Protein AF-U3AXC4-F1 (afdb_monomer_lite)

Organism: NCBI:txid1219080

Radius of gyration: 27.72 Å; chains: 1; bounding box: 57×63×98 Å

pLDDT: mean 71.58, std 15.68, range [35.19, 96.0]

Foldseek 3Di:
DPVVVVVVVVVVVVVVVVVVVVVVVVVVVVVVVVVVVVVVVVVVVVVVVLVLQQLLVVLLQVLDPDRDPPPPRDDPPQKDWDWADDPDQFKIKIWIDGDPDIDIFIKGWADDNLLLAEAAQPAAPDDADDPDPSYDNHDDDDNRNHRDPVVQVVLQFAEDEDPDADCQLVSVLVCLVVVGQGYEYEEHYEHAQVSQVSQQVSCVVPAHAYAYEYAAYHAEHDDEHEAEDEYAHDDADDYDYEYEDEAHYAGYYYYHDNHHYPHPDDHHHYHDSSSRSSSCSSRRTDMDIDGDDPVRD

Secondary structure (DSSP, 8-state):
--HHHHHHHHHHHHHHHHHHHHHHHHHHHHHHHHHHHHHHHHHHHHHHHHHHHHHHHHHHHHHSSS---TTSS---TT-EEEEEE-SSTTEEEEEEEETTEEEEEEEEESSSTTTTS---TTSB-S--EESSTTS-SS----BTTBSSHHHHHHHH-EEEE-S-GGGHHHHHHHHHHTT--EEEEES-EEE-HHHHHHHHHHHTTS-EEEEEEES-EEEE--SEEEEEEEEEE---SS--EEEES--EEEEEEEEE-SS-B---SS--EEE--HHHHHHHHHHHSPEEEEES-GGG-

Structure (mmCIF, N/CA/C/O backbone):
data_AF-U3AXC4-F1
#
_entry.id   AF-U3AXC4-F1
#
loop_
_atom_site.group_PDB
_atom_site.id
_atom_site.type_symbol
_atom_site.label_atom_id
_atom_site.label_alt_id
_atom_site.label_comp_id
_atom_site.label_asym_id
_atom_site.label_entity_id
_atom_site.label_seq_id
_atom_site.pdbx_PDB_ins_code
_atom_site.Cartn_x
_atom_site.Cartn_y
_atom_site.Cartn_z
_atom_site.occupancy
_atom_site.B_iso_or_equiv
_atom_site.auth_seq_id
_atom_site.auth_comp_id
_atom_site.auth_asym_id
_atom_site.auth_atom_id
_atom_site.pdbx_PDB_model_num
ATOM 1 N N . MET A 1 1 ? -0.970 -42.244 -75.649 1.00 47.38 1 MET A N 1
ATOM 2 C CA . MET A 1 1 ? -1.422 -41.068 -74.860 1.00 47.38 1 MET A CA 1
ATOM 3 C C . MET A 1 1 ? -1.130 -41.178 -73.345 1.00 47.38 1 MET A C 1
ATOM 5 O O . MET A 1 1 ? -1.872 -40.609 -72.559 1.00 47.38 1 MET A O 1
ATOM 9 N N . ASN A 1 2 ? -0.022 -41.805 -72.904 1.00 51.19 2 ASN A N 1
ATOM 10 C CA . ASN A 1 2 ? 0.318 -41.915 -71.464 1.00 51.19 2 ASN A CA 1
ATOM 11 C C . ASN A 1 2 ? 1.552 -41.092 -71.024 1.00 51.19 2 ASN A C 1
ATOM 13 O O . ASN A 1 2 ? 1.813 -40.993 -69.831 1.00 51.19 2 ASN A O 1
ATOM 17 N N . SER A 1 3 ? 2.272 -40.444 -71.950 1.00 54.84 3 SER A N 1
ATOM 18 C CA . SER A 1 3 ? 3.515 -39.708 -71.643 1.00 54.84 3 SER A CA 1
ATOM 19 C C . SER A 1 3 ? 3.297 -38.335 -70.983 1.00 54.84 3 SER A C 1
ATOM 21 O O . SER A 1 3 ? 4.120 -37.911 -70.181 1.00 54.84 3 SER A O 1
ATOM 23 N N . ASN A 1 4 ? 2.181 -37.644 -71.258 1.00 59.19 4 ASN A N 1
ATOM 24 C CA . ASN A 1 4 ? 1.923 -36.303 -70.701 1.00 59.19 4 ASN A CA 1
ATOM 25 C C . ASN A 1 4 ? 1.449 -36.318 -69.238 1.00 59.19 4 ASN A C 1
ATOM 27 O O . ASN A 1 4 ? 1.645 -35.340 -68.525 1.00 59.19 4 ASN A O 1
ATOM 31 N N . LYS A 1 5 ? 0.849 -37.417 -68.761 1.00 56.59 5 LYS A N 1
ATOM 32 C CA . LYS A 1 5 ? 0.323 -37.497 -67.386 1.00 56.59 5 LYS A CA 1
ATOM 33 C C . LYS A 1 5 ? 1.435 -37.630 -66.338 1.00 56.59 5 LYS A C 1
ATOM 35 O O . LYS A 1 5 ? 1.327 -37.037 -65.271 1.00 56.59 5 LYS A O 1
ATOM 40 N N . GLY A 1 6 ? 2.517 -38.346 -66.658 1.00 64.19 6 GLY A N 1
ATOM 41 C CA . GLY A 1 6 ? 3.678 -38.482 -65.769 1.00 64.19 6 GLY A CA 1
ATOM 42 C C . GLY A 1 6 ? 4.450 -37.173 -65.585 1.00 64.19 6 GLY A C 1
ATOM 43 O O . GLY A 1 6 ? 4.899 -36.878 -64.483 1.00 64.19 6 GLY A O 1
ATOM 44 N N . TYR A 1 7 ? 4.532 -36.349 -66.634 1.00 72.81 7 TYR A N 1
ATOM 45 C CA . TYR A 1 7 ? 5.228 -35.060 -66.589 1.00 72.81 7 TYR A CA 1
ATOM 46 C C . TYR A 1 7 ? 4.475 -34.018 -65.747 1.00 72.81 7 TYR A C 1
ATOM 48 O O . TYR A 1 7 ? 5.081 -33.304 -64.952 1.00 72.81 7 TYR A O 1
ATOM 56 N N . VAL A 1 8 ? 3.142 -33.981 -65.864 1.00 73.81 8 VAL A N 1
ATOM 57 C CA . VAL A 1 8 ? 2.284 -33.118 -65.034 1.00 73.81 8 VAL A CA 1
ATOM 58 C C . VAL A 1 8 ? 2.342 -33.543 -63.565 1.00 73.81 8 VAL A C 1
ATOM 60 O O . VAL A 1 8 ? 2.483 -32.690 -62.695 1.00 73.81 8 VAL A O 1
ATOM 63 N N . LEU A 1 9 ? 2.304 -34.849 -63.279 1.00 75.44 9 LEU A N 1
ATOM 64 C CA . LEU A 1 9 ? 2.434 -35.361 -61.912 1.00 75.44 9 LEU A CA 1
ATOM 65 C C . LEU A 1 9 ? 3.791 -34.986 -61.293 1.00 75.44 9 LEU A C 1
ATOM 67 O O . LEU A 1 9 ? 3.836 -34.530 -60.153 1.00 75.44 9 LEU A O 1
ATOM 71 N N . LEU A 1 10 ? 4.882 -35.134 -62.053 1.00 78.31 10 LEU A N 1
ATOM 72 C CA . LEU A 1 10 ? 6.226 -34.765 -61.610 1.00 78.31 10 LEU A CA 1
ATOM 73 C C . LEU A 1 10 ? 6.326 -33.261 -61.317 1.00 78.31 10 LEU A C 1
ATOM 75 O O . LEU A 1 10 ? 6.863 -32.892 -60.279 1.00 78.31 10 LEU A O 1
ATOM 79 N N . MET A 1 11 ? 5.774 -32.406 -62.189 1.00 78.31 11 MET A N 1
ATOM 80 C CA . MET A 1 11 ? 5.740 -30.954 -61.973 1.00 78.31 11 MET A CA 1
ATOM 81 C C . MET A 1 11 ? 4.927 -30.556 -60.739 1.00 78.31 11 MET A C 1
ATOM 83 O O . MET A 1 11 ? 5.346 -29.685 -59.985 1.00 78.31 11 MET A O 1
ATOM 87 N N . VAL A 1 12 ? 3.773 -31.184 -60.508 1.00 78.56 12 VAL A N 1
ATOM 88 C CA . VAL A 1 12 ? 2.949 -30.890 -59.326 1.00 78.56 12 VAL A CA 1
ATOM 89 C C . VAL A 1 12 ? 3.660 -31.340 -58.048 1.00 78.56 12 VAL A C 1
ATOM 91 O O . VAL A 1 12 ? 3.669 -30.601 -57.067 1.00 78.56 12 VAL A O 1
ATOM 94 N N . LEU A 1 13 ? 4.309 -32.508 -58.056 1.00 80.00 13 LEU A N 1
ATOM 95 C CA . LEU A 1 13 ? 5.074 -33.007 -56.910 1.00 80.00 13 LEU A CA 1
ATOM 96 C C . LEU A 1 13 ? 6.290 -32.133 -56.591 1.00 80.00 13 LEU A C 1
ATOM 98 O O . LEU A 1 13 ? 6.518 -31.831 -55.423 1.00 80.00 13 LEU A O 1
ATOM 102 N N . THR A 1 14 ? 7.050 -31.688 -57.596 1.00 81.19 14 THR A N 1
ATOM 103 C CA . THR A 1 14 ? 8.187 -30.784 -57.367 1.00 81.19 14 THR A CA 1
ATOM 104 C C . THR A 1 14 ? 7.730 -29.414 -56.882 1.00 81.19 14 THR A C 1
ATOM 106 O O . THR A 1 14 ? 8.342 -28.870 -55.965 1.00 81.19 14 THR A O 1
ATOM 109 N N . LEU A 1 15 ? 6.624 -28.881 -57.410 1.00 82.50 15 LEU A N 1
ATOM 110 C CA . LEU A 1 15 ? 6.053 -27.620 -56.936 1.00 82.50 15 LEU A CA 1
ATOM 111 C C . LEU A 1 15 ? 5.577 -27.727 -55.478 1.00 82.50 15 LEU A C 1
ATOM 113 O O . LEU A 1 15 ? 5.900 -26.864 -54.666 1.00 82.50 15 LEU A O 1
ATOM 117 N N . LEU A 1 16 ? 4.867 -28.804 -55.122 1.00 79.56 16 LEU A N 1
ATOM 118 C CA . LEU A 1 16 ? 4.437 -29.069 -53.744 1.00 79.56 16 LEU A CA 1
ATOM 119 C C . LEU A 1 16 ? 5.626 -29.252 -52.798 1.00 79.56 16 LEU A C 1
ATOM 121 O O . LEU A 1 16 ? 5.580 -28.779 -51.665 1.00 79.56 16 LEU A O 1
ATOM 125 N N . PHE A 1 17 ? 6.703 -29.888 -53.260 1.00 84.19 17 PHE A N 1
ATOM 126 C CA . PHE A 1 17 ? 7.925 -30.048 -52.479 1.00 84.19 17 PHE A CA 1
ATOM 127 C C . PHE A 1 17 ? 8.606 -28.698 -52.214 1.00 84.19 17 PHE A C 1
ATOM 129 O O . PHE A 1 17 ? 8.929 -28.393 -51.070 1.00 84.19 17 PHE A O 1
ATOM 136 N N . VAL A 1 18 ? 8.748 -27.845 -53.234 1.00 83.69 18 VAL A N 1
ATOM 137 C CA . VAL A 1 18 ? 9.309 -26.490 -53.081 1.00 83.69 18 VAL A CA 1
ATOM 138 C C . VAL A 1 18 ? 8.439 -25.629 -52.160 1.00 83.69 18 VAL A C 1
ATOM 140 O O . VAL A 1 18 ? 8.963 -24.976 -51.259 1.00 83.69 18 VAL A O 1
ATOM 143 N N . LEU A 1 19 ? 7.114 -25.665 -52.327 1.00 82.06 19 LEU A N 1
ATOM 144 C CA . LEU A 1 19 ? 6.180 -24.955 -51.448 1.00 82.06 19 LEU A CA 1
ATOM 145 C C . LEU A 1 19 ? 6.243 -25.476 -50.004 1.00 82.06 19 LEU A C 1
ATOM 147 O O . LEU A 1 19 ? 6.193 -24.678 -49.071 1.00 82.06 19 LEU A O 1
ATOM 151 N N . GLY A 1 20 ? 6.414 -26.786 -49.811 1.00 80.44 20 GLY A N 1
ATOM 152 C CA . GLY A 1 20 ? 6.617 -27.399 -48.498 1.00 80.44 20 GLY A CA 1
ATOM 153 C C . GLY A 1 20 ? 7.906 -26.930 -47.817 1.00 80.44 20 GLY A C 1
ATOM 154 O O . GLY A 1 20 ? 7.884 -26.606 -46.632 1.00 80.44 20 GLY A O 1
ATOM 155 N N . PHE A 1 21 ? 9.007 -26.813 -48.564 1.00 81.62 21 PHE A N 1
ATOM 156 C CA . PHE A 1 21 ? 10.266 -26.262 -48.048 1.00 81.62 21 PHE A CA 1
ATOM 157 C C . PHE A 1 21 ? 10.150 -24.779 -47.684 1.00 81.62 21 PHE A C 1
ATOM 159 O O . PHE A 1 21 ? 10.591 -24.388 -46.607 1.00 81.62 21 PHE A O 1
ATOM 166 N N . LEU A 1 22 ? 9.503 -23.966 -48.526 1.00 77.88 22 LEU A N 1
ATOM 167 C CA . LEU A 1 22 ? 9.246 -22.553 -48.226 1.00 77.88 22 LEU A CA 1
ATOM 168 C C . LEU A 1 22 ? 8.348 -22.383 -46.992 1.00 77.88 22 LEU A C 1
ATOM 170 O O . LEU A 1 22 ? 8.588 -21.505 -46.166 1.00 77.88 22 LEU A O 1
ATOM 174 N N . ALA A 1 23 ? 7.329 -23.232 -46.830 1.00 77.38 23 ALA A N 1
ATOM 175 C CA . ALA A 1 23 ? 6.473 -23.223 -45.647 1.00 77.38 23 ALA A CA 1
ATOM 176 C C . ALA A 1 23 ? 7.250 -23.595 -44.372 1.00 77.38 23 ALA A C 1
ATOM 178 O O . ALA A 1 23 ? 7.061 -22.963 -43.334 1.00 77.38 23 ALA A O 1
ATOM 179 N N . LEU A 1 24 ? 8.147 -24.582 -44.453 1.00 82.50 24 LEU A N 1
ATOM 180 C CA . LEU A 1 24 ? 8.966 -25.022 -43.324 1.00 82.50 24 LEU A CA 1
ATOM 181 C C . LEU A 1 24 ? 10.007 -23.968 -42.920 1.00 82.50 24 LEU A C 1
ATOM 183 O O . LEU A 1 24 ? 10.224 -23.744 -41.729 1.00 82.50 24 LEU A O 1
ATOM 187 N N . ASP A 1 25 ? 10.599 -23.279 -43.894 1.00 78.12 25 ASP A N 1
ATOM 188 C CA . ASP A 1 25 ? 11.530 -22.180 -43.639 1.00 78.12 25 ASP A CA 1
ATOM 189 C C . ASP A 1 25 ? 10.815 -20.983 -42.989 1.00 78.12 25 ASP A C 1
ATOM 191 O O . ASP A 1 25 ? 11.231 -20.496 -41.937 1.00 78.12 25 ASP A O 1
ATOM 195 N N . ASN A 1 26 ? 9.646 -20.595 -43.509 1.00 75.56 26 ASN A N 1
ATOM 196 C CA . ASN A 1 26 ? 8.808 -19.558 -42.897 1.00 75.56 26 ASN A CA 1
ATOM 197 C C . ASN A 1 26 ? 8.351 -19.926 -41.475 1.00 75.56 26 ASN A C 1
ATOM 199 O O . ASN A 1 26 ? 8.346 -19.071 -40.588 1.00 75.56 26 ASN A O 1
ATOM 203 N N . ALA A 1 27 ? 8.012 -21.195 -41.222 1.00 73.69 27 ALA A N 1
ATOM 204 C CA . ALA A 1 27 ? 7.669 -21.670 -39.883 1.00 73.69 27 ALA A CA 1
ATOM 205 C C . ALA A 1 27 ? 8.862 -21.573 -38.918 1.00 73.69 27 ALA A C 1
ATOM 207 O O . ALA A 1 27 ? 8.692 -21.200 -37.755 1.00 73.69 27 ALA A O 1
ATOM 208 N N . ARG A 1 28 ? 10.081 -21.842 -39.398 1.00 77.62 28 ARG A N 1
ATOM 209 C CA . ARG A 1 28 ? 11.312 -21.681 -38.616 1.00 77.62 28 ARG A CA 1
ATOM 210 C C . ARG A 1 28 ? 11.598 -20.212 -38.302 1.00 77.62 28 ARG A C 1
ATOM 212 O O . ARG A 1 28 ? 11.933 -19.897 -37.160 1.00 77.62 28 ARG A O 1
ATOM 219 N N . TYR A 1 29 ? 11.430 -19.312 -39.272 1.00 76.12 29 TYR A N 1
ATOM 220 C CA . TYR A 1 29 ? 11.540 -17.868 -39.043 1.00 76.12 29 TYR A CA 1
ATOM 221 C C . TYR A 1 29 ? 10.520 -17.377 -38.014 1.00 76.12 29 TYR A C 1
ATOM 223 O O . TYR A 1 29 ? 10.885 -16.642 -37.096 1.00 76.12 29 TYR A O 1
ATOM 231 N N . LEU A 1 30 ? 9.271 -17.837 -38.109 1.00 72.94 30 LEU A N 1
ATOM 232 C CA . LEU A 1 30 ? 8.226 -17.505 -37.145 1.00 72.94 30 LEU A CA 1
ATOM 233 C C . LEU A 1 30 ? 8.566 -18.017 -35.737 1.00 72.94 30 LEU A C 1
ATOM 235 O O . LEU A 1 30 ? 8.469 -17.262 -34.773 1.00 72.94 30 LEU A O 1
ATOM 239 N N . ALA A 1 31 ? 9.025 -19.264 -35.607 1.00 74.88 31 ALA A N 1
ATOM 240 C CA . ALA A 1 31 ? 9.431 -19.834 -34.323 1.00 74.88 31 ALA A CA 1
ATOM 241 C C . ALA A 1 31 ? 10.600 -19.061 -33.684 1.00 74.88 31 ALA A C 1
ATOM 243 O O . ALA A 1 31 ? 10.586 -18.797 -32.481 1.00 74.88 31 ALA A O 1
ATOM 244 N N . ASN A 1 32 ? 11.582 -18.643 -34.488 1.00 77.00 32 ASN A N 1
ATOM 245 C CA . ASN A 1 32 ? 12.700 -17.817 -34.030 1.00 77.00 32 ASN A CA 1
ATOM 246 C C . ASN A 1 32 ? 12.257 -16.404 -33.617 1.00 77.00 32 ASN A C 1
ATOM 248 O O . ASN A 1 32 ? 12.755 -15.861 -32.631 1.00 77.00 32 ASN A O 1
ATOM 252 N N . ALA A 1 33 ? 11.307 -15.806 -34.336 1.00 67.56 33 ALA A N 1
ATOM 253 C CA . ALA A 1 33 ? 10.748 -14.508 -33.972 1.00 67.56 33 ALA A CA 1
ATOM 254 C C . ALA A 1 33 ? 9.969 -14.580 -32.646 1.00 67.56 33 ALA A C 1
ATOM 256 O O . ALA A 1 33 ? 10.147 -13.724 -31.779 1.00 67.56 33 ALA A O 1
ATOM 257 N N . ILE A 1 34 ? 9.164 -15.631 -32.452 1.00 72.12 34 ILE A N 1
ATOM 258 C CA . ILE A 1 34 ? 8.396 -15.857 -31.219 1.00 72.12 34 ILE A CA 1
ATOM 259 C C . ILE A 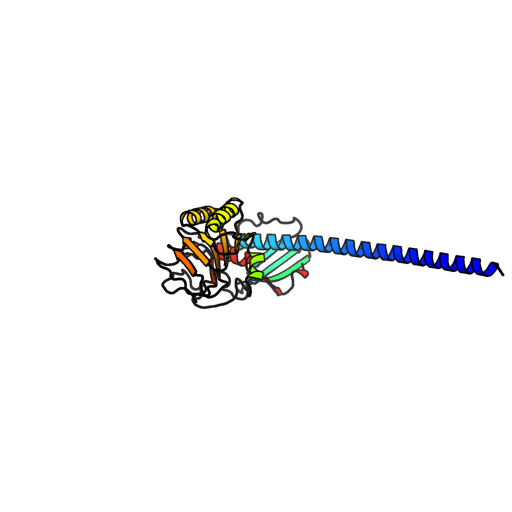1 34 ? 9.328 -16.117 -30.031 1.00 72.12 34 ILE A C 1
ATOM 261 O O . ILE A 1 34 ? 9.128 -15.549 -28.957 1.00 72.12 34 ILE A O 1
ATOM 265 N N . SER A 1 35 ? 10.369 -16.936 -30.203 1.00 74.69 35 SER A N 1
ATOM 266 C CA . SER A 1 35 ? 11.327 -17.211 -29.126 1.00 74.69 35 SER A CA 1
ATOM 267 C C . SER A 1 35 ? 12.112 -15.958 -28.729 1.00 74.69 35 SER A C 1
ATOM 269 O O . SER A 1 35 ? 12.278 -15.689 -27.538 1.00 74.69 35 SER A O 1
ATOM 271 N N . SER A 1 36 ? 12.509 -15.137 -29.708 1.00 66.81 36 SER A N 1
ATOM 272 C CA . SER A 1 36 ? 13.141 -13.838 -29.469 1.00 66.81 36 SER A CA 1
ATOM 273 C C . SER A 1 36 ? 12.208 -12.875 -28.728 1.00 66.81 36 SER A C 1
ATOM 275 O O . SER A 1 36 ? 12.615 -12.279 -27.730 1.00 66.81 36 SER A O 1
ATOM 277 N N . GLN A 1 37 ? 10.935 -12.778 -29.132 1.00 69.94 37 GLN A N 1
ATOM 278 C CA . GLN A 1 37 ? 9.943 -11.982 -28.406 1.00 69.94 37 GLN A CA 1
ATOM 279 C C . GLN A 1 37 ? 9.776 -12.469 -26.966 1.00 69.94 37 GLN A C 1
ATOM 281 O O . GLN A 1 37 ? 9.877 -11.663 -26.046 1.00 69.94 37 GLN A O 1
ATOM 286 N N . SER A 1 38 ? 9.584 -13.773 -26.750 1.00 64.06 38 SER A N 1
ATOM 287 C CA . SER A 1 38 ? 9.447 -14.363 -25.411 1.00 64.06 38 SER A CA 1
ATOM 288 C C . SER A 1 38 ? 10.647 -14.042 -24.517 1.00 64.06 38 SER A C 1
ATOM 290 O O . SER A 1 38 ? 10.480 -13.663 -23.357 1.00 64.06 38 SER A O 1
ATOM 292 N N . TYR A 1 39 ? 11.863 -14.153 -25.053 1.00 70.50 39 TYR A N 1
ATOM 293 C CA . TYR A 1 39 ? 13.085 -13.811 -24.331 1.00 70.50 39 TYR A CA 1
ATOM 294 C C . TYR A 1 39 ? 13.128 -12.329 -23.930 1.00 70.50 39 TYR A C 1
ATOM 296 O O . TYR A 1 39 ? 13.452 -12.001 -22.786 1.00 70.50 39 TYR A O 1
ATOM 304 N N . MET A 1 40 ? 12.752 -11.428 -24.843 1.00 67.38 40 MET A N 1
ATOM 305 C CA . MET A 1 40 ? 12.677 -9.992 -24.557 1.00 67.38 40 MET A CA 1
ATOM 306 C C . MET A 1 40 ? 11.590 -9.674 -23.522 1.00 67.38 40 MET A C 1
ATOM 308 O O . MET A 1 40 ? 11.830 -8.876 -22.618 1.00 67.38 40 MET A O 1
ATOM 312 N N . TYR A 1 41 ? 10.433 -10.342 -23.584 1.00 69.00 41 TYR A N 1
ATOM 313 C CA . TYR A 1 41 ? 9.372 -10.216 -22.580 1.00 69.00 41 TYR A CA 1
ATOM 314 C C . TYR A 1 41 ? 9.835 -10.651 -21.186 1.00 69.00 41 TYR A C 1
ATOM 316 O O . TYR A 1 41 ? 9.596 -9.934 -20.217 1.00 69.00 41 TYR A O 1
ATOM 324 N N . GLN A 1 42 ? 10.532 -11.782 -21.068 1.00 64.00 42 GLN A N 1
ATOM 325 C CA . GLN A 1 42 ? 11.056 -12.252 -19.781 1.00 64.00 42 GLN A CA 1
ATOM 326 C C . GLN A 1 42 ? 12.117 -11.308 -19.209 1.00 64.00 42 GLN A C 1
ATOM 328 O O . GLN A 1 42 ? 12.087 -10.990 -18.019 1.00 64.00 42 GLN A O 1
ATOM 333 N N . LYS A 1 43 ? 13.040 -10.820 -20.050 1.00 65.94 43 LYS A N 1
ATOM 334 C CA . LYS A 1 43 ? 14.022 -9.808 -19.634 1.00 65.94 43 LYS A CA 1
ATOM 335 C C . LYS A 1 43 ? 13.350 -8.537 -19.131 1.00 65.94 43 LYS A C 1
ATOM 337 O O . LYS A 1 43 ? 13.755 -8.009 -18.101 1.00 65.94 43 LYS A O 1
ATOM 342 N N . ARG A 1 44 ? 12.311 -8.087 -19.828 1.00 64.19 44 ARG A N 1
ATOM 343 C CA . ARG A 1 44 ? 11.532 -6.910 -19.453 1.00 64.19 44 ARG A CA 1
ATOM 344 C C . ARG A 1 44 ? 10.818 -7.091 -18.118 1.00 64.19 44 ARG A C 1
ATOM 346 O O . ARG A 1 44 ? 11.007 -6.270 -17.235 1.00 64.19 44 ARG A O 1
ATOM 353 N N . ALA A 1 45 ? 10.098 -8.195 -17.931 1.00 59.53 45 ALA A N 1
ATOM 354 C CA . ALA A 1 45 ? 9.422 -8.480 -16.666 1.00 59.53 45 ALA A CA 1
ATOM 355 C C . ALA A 1 45 ? 10.402 -8.512 -15.478 1.00 59.53 45 ALA A C 1
ATOM 357 O O . ALA A 1 45 ? 10.075 -8.068 -14.379 1.00 59.53 45 ALA A O 1
ATOM 358 N N . ARG A 1 46 ? 11.631 -8.999 -15.700 1.00 61.03 46 ARG A N 1
ATOM 359 C CA . ARG A 1 46 ? 12.690 -8.978 -14.686 1.00 61.03 46 ARG A CA 1
ATOM 360 C C . ARG A 1 46 ? 13.172 -7.562 -14.365 1.00 61.03 46 ARG A C 1
ATOM 362 O O . ARG A 1 46 ? 13.383 -7.273 -13.192 1.00 61.03 46 ARG A O 1
ATOM 369 N N . LEU A 1 47 ? 13.354 -6.707 -15.370 1.00 63.06 47 LEU A N 1
ATOM 370 C CA . LEU A 1 47 ? 13.731 -5.303 -15.167 1.00 63.06 47 LEU A CA 1
ATOM 371 C C . LEU A 1 47 ? 12.624 -4.526 -14.449 1.00 63.06 47 LEU A C 1
ATOM 373 O O . LEU A 1 47 ? 12.921 -3.806 -13.501 1.00 63.06 47 LEU A O 1
ATOM 377 N N . ASP A 1 48 ? 11.363 -4.748 -14.825 1.00 62.50 48 ASP A N 1
ATOM 378 C CA . ASP A 1 48 ? 10.199 -4.163 -14.152 1.00 62.50 48 ASP A CA 1
ATOM 379 C C . ASP A 1 48 ? 10.176 -4.563 -12.671 1.00 62.50 48 ASP A C 1
ATOM 381 O O . ASP A 1 48 ? 10.035 -3.714 -11.793 1.00 62.50 48 ASP A O 1
ATOM 385 N N . TRP A 1 49 ? 10.400 -5.849 -12.376 1.00 62.53 49 TRP A N 1
ATOM 386 C CA . TRP A 1 49 ? 10.494 -6.340 -11.002 1.00 62.53 49 TRP A CA 1
ATOM 387 C C . TRP A 1 49 ? 11.678 -5.737 -10.235 1.00 62.53 49 TRP A C 1
ATOM 389 O O . TRP A 1 49 ? 11.526 -5.364 -9.075 1.00 62.53 49 TRP A O 1
ATOM 399 N N . GLN A 1 50 ? 12.850 -5.609 -10.866 1.00 63.28 50 GLN A N 1
ATOM 400 C CA . GLN A 1 50 ? 14.028 -5.005 -10.237 1.00 63.28 50 GLN A CA 1
ATOM 401 C C . GLN A 1 50 ? 13.808 -3.525 -9.934 1.00 63.28 50 GLN A C 1
ATOM 403 O O . GLN A 1 50 ? 14.108 -3.090 -8.828 1.00 63.28 50 GLN A O 1
ATOM 408 N N . LEU A 1 51 ? 13.246 -2.764 -10.873 1.00 67.19 51 LEU A N 1
ATOM 409 C CA . LEU A 1 51 ? 12.946 -1.352 -10.675 1.00 67.19 51 LEU A CA 1
ATOM 410 C C . LEU A 1 51 ? 11.872 -1.164 -9.601 1.00 67.19 51 LEU A C 1
ATOM 412 O O . LEU A 1 51 ? 12.038 -0.320 -8.731 1.00 67.19 51 LEU A O 1
ATOM 416 N N . GLU A 1 52 ? 10.808 -1.968 -9.609 1.00 64.00 52 GLU A N 1
ATOM 417 C CA . GLU A 1 52 ? 9.794 -1.967 -8.549 1.00 64.00 52 GLU A CA 1
ATOM 418 C C . GLU A 1 52 ? 10.411 -2.299 -7.188 1.00 64.00 52 GLU A C 1
ATOM 420 O O . GLU A 1 52 ? 10.193 -1.580 -6.216 1.00 64.00 52 GLU A O 1
ATOM 425 N N . SER A 1 53 ? 11.247 -3.337 -7.120 1.00 62.59 53 SER A N 1
ATOM 426 C CA . SER A 1 53 ? 11.961 -3.700 -5.899 1.00 62.59 53 SER A CA 1
ATOM 427 C C . SER A 1 53 ? 12.899 -2.586 -5.439 1.00 62.59 53 SER A C 1
ATOM 429 O O . SER A 1 53 ? 12.974 -2.342 -4.243 1.00 62.59 53 SER A O 1
ATOM 431 N N . MET A 1 54 ? 13.598 -1.899 -6.347 1.00 64.75 54 MET A N 1
ATOM 432 C CA . MET A 1 54 ? 14.502 -0.794 -6.014 1.00 64.75 54 MET A CA 1
ATOM 433 C C . MET A 1 54 ? 13.741 0.466 -5.616 1.00 64.75 54 MET A C 1
ATOM 435 O O . MET A 1 54 ? 14.133 1.103 -4.652 1.00 64.75 54 MET A O 1
ATOM 439 N N . LEU A 1 55 ? 12.637 0.806 -6.281 1.00 65.31 55 LEU A N 1
ATOM 440 C CA . LEU A 1 55 ? 11.772 1.924 -5.897 1.00 65.31 55 LEU A CA 1
ATOM 441 C C . LEU A 1 55 ? 11.157 1.689 -4.517 1.00 65.31 55 LEU A C 1
ATOM 443 O O . LEU A 1 55 ? 11.135 2.599 -3.696 1.00 65.31 55 LEU A O 1
ATOM 447 N N . ASN A 1 56 ? 10.705 0.463 -4.245 1.00 61.47 56 ASN A N 1
ATOM 448 C CA . ASN A 1 56 ? 10.167 0.077 -2.942 1.00 61.47 56 ASN A CA 1
ATOM 449 C C . ASN A 1 56 ? 11.265 -0.031 -1.876 1.00 61.47 56 ASN A C 1
ATOM 451 O O . ASN A 1 56 ? 11.008 0.266 -0.718 1.00 61.47 56 ASN A O 1
ATOM 455 N N . CYS A 1 57 ? 12.482 -0.426 -2.253 1.00 59.78 57 CYS A N 1
ATOM 456 C CA . CYS A 1 57 ? 13.645 -0.403 -1.373 1.00 59.78 57 CYS A CA 1
ATOM 457 C C . CYS A 1 57 ? 13.975 1.048 -1.018 1.00 59.78 57 CYS A C 1
ATOM 459 O O . CYS A 1 57 ? 13.893 1.423 0.140 1.00 59.78 57 CYS A O 1
ATOM 461 N N . VAL A 1 58 ? 14.212 1.904 -2.015 1.00 58.56 58 VAL A N 1
ATOM 462 C CA . VAL A 1 58 ? 14.535 3.332 -1.872 1.00 58.56 58 VAL A CA 1
ATOM 463 C C . VAL A 1 58 ? 13.441 4.133 -1.169 1.00 58.56 58 VAL A C 1
ATOM 465 O O . VAL A 1 58 ? 13.768 5.082 -0.467 1.00 58.56 58 VAL A O 1
ATOM 468 N N . ALA A 1 59 ? 12.174 3.728 -1.253 1.00 55.12 59 ALA A N 1
ATOM 469 C CA . ALA A 1 59 ? 11.110 4.250 -0.396 1.00 55.12 59 ALA A CA 1
ATOM 470 C C . ALA A 1 59 ? 11.480 4.213 1.092 1.00 55.12 59 ALA A C 1
ATOM 472 O O . ALA A 1 59 ? 11.259 5.186 1.803 1.00 55.12 59 ALA A O 1
ATOM 473 N N . VAL A 1 60 ? 12.082 3.105 1.533 1.00 51.62 60 VAL A N 1
ATOM 474 C CA . VAL A 1 60 ? 12.580 2.908 2.898 1.00 51.62 60 VAL A CA 1
ATOM 475 C C . VAL A 1 60 ? 13.793 3.812 3.166 1.00 51.62 60 VAL A C 1
ATOM 477 O O . VAL A 1 60 ? 13.872 4.412 4.231 1.00 51.62 60 VAL A O 1
ATOM 480 N N . TYR A 1 61 ? 14.687 4.034 2.192 1.00 55.00 61 TYR A N 1
ATOM 481 C CA . TYR A 1 61 ? 15.898 4.868 2.378 1.00 55.00 61 TYR A CA 1
ATOM 482 C C . TYR A 1 61 ? 15.645 6.378 2.329 1.00 55.00 61 TYR A C 1
ATOM 484 O O . TYR A 1 61 ? 16.236 7.117 3.107 1.00 55.00 61 TYR A O 1
ATOM 492 N N . LEU A 1 62 ? 14.782 6.861 1.430 1.00 49.84 62 LEU A N 1
ATOM 493 C CA . LEU A 1 62 ? 14.438 8.289 1.328 1.00 49.84 62 LEU A CA 1
ATOM 494 C C . LEU A 1 62 ? 13.613 8.770 2.523 1.00 49.84 62 LEU A C 1
ATOM 496 O O . LEU A 1 62 ? 13.537 9.968 2.783 1.00 49.84 62 LEU A O 1
ATOM 500 N N . SER A 1 63 ? 13.011 7.827 3.239 1.00 44.97 63 SER A N 1
ATOM 501 C CA . SER A 1 63 ? 12.171 8.088 4.391 1.00 44.97 63 SER A CA 1
ATOM 502 C C . SER A 1 63 ? 12.947 8.286 5.702 1.00 44.97 63 SER A C 1
ATOM 504 O O . SER A 1 63 ? 12.433 8.923 6.625 1.00 44.97 63 SER A O 1
ATOM 506 N N . SER A 1 64 ? 14.201 7.824 5.799 1.00 42.03 64 SER A N 1
ATOM 507 C CA . SER A 1 64 ? 15.047 8.032 6.979 1.00 42.03 64 SER A CA 1
ATOM 508 C C . SER A 1 64 ? 15.856 9.333 6.873 1.00 42.03 64 SER A C 1
ATOM 510 O O . SER A 1 64 ? 16.638 9.515 5.944 1.00 42.03 64 SER A O 1
ATOM 512 N N . MET A 1 65 ? 15.738 10.236 7.859 1.00 37.97 65 MET A N 1
ATOM 513 C CA . MET A 1 65 ? 16.484 11.516 7.906 1.00 37.97 65 MET A CA 1
ATOM 514 C C . MET A 1 65 ? 18.020 11.375 7.962 1.00 37.97 65 MET A C 1
ATOM 516 O O . MET A 1 65 ? 18.733 12.364 7.803 1.00 37.97 65 MET A O 1
ATOM 520 N N . GLN A 1 66 ? 18.543 10.172 8.190 1.00 39.09 66 GLN A N 1
ATOM 521 C CA . GLN A 1 66 ? 19.951 9.842 7.987 1.00 39.09 66 GLN A CA 1
ATOM 522 C C . GLN A 1 66 ? 20.040 8.889 6.799 1.00 39.09 66 GLN A C 1
ATOM 524 O O . GLN A 1 66 ? 19.349 7.877 6.842 1.00 39.09 66 GLN A O 1
ATOM 529 N N . PRO A 1 67 ? 20.867 9.161 5.774 1.00 38.09 67 PRO A N 1
ATOM 530 C CA . PRO A 1 67 ? 21.066 8.224 4.678 1.00 38.09 67 PRO A CA 1
ATOM 531 C C . PRO A 1 67 ? 21.787 6.982 5.230 1.00 38.09 67 PRO A C 1
ATOM 533 O O . PRO A 1 67 ? 22.962 7.088 5.595 1.00 38.09 67 PRO A O 1
ATOM 536 N N . PRO A 1 68 ? 21.138 5.807 5.331 1.00 41.25 68 PRO A N 1
ATOM 537 C CA . PRO A 1 68 ? 21.856 4.563 5.561 1.00 41.25 68 PRO A CA 1
ATOM 538 C C . PRO A 1 68 ? 22.652 4.236 4.292 1.00 41.25 68 PRO A C 1
ATOM 540 O O . PRO A 1 68 ? 22.340 4.741 3.207 1.00 41.25 68 PRO A O 1
ATOM 543 N N . SER A 1 69 ? 23.703 3.418 4.400 1.00 44.34 69 SER A N 1
ATOM 544 C CA . SER A 1 69 ? 24.520 3.110 3.227 1.00 44.34 69 SER A CA 1
ATOM 545 C C . SER A 1 69 ? 23.650 2.479 2.134 1.00 44.34 69 SER A C 1
ATOM 547 O O . SER A 1 69 ? 22.840 1.589 2.374 1.00 44.34 69 SER A O 1
ATOM 549 N N . THR A 1 70 ? 23.809 2.957 0.901 1.00 48.81 70 THR A N 1
ATOM 550 C CA . THR A 1 70 ? 23.101 2.465 -0.299 1.00 48.81 70 THR A CA 1
ATOM 551 C C . THR A 1 70 ? 23.327 0.974 -0.622 1.00 48.81 70 THR A C 1
ATOM 553 O O . THR A 1 70 ? 22.954 0.527 -1.703 1.00 48.81 70 THR A O 1
ATOM 556 N N . ASP A 1 71 ? 23.981 0.209 0.251 1.00 51.03 71 ASP A N 1
ATOM 557 C CA . ASP A 1 71 ? 24.444 -1.159 -0.002 1.00 51.03 71 ASP A CA 1
ATOM 558 C C . ASP A 1 71 ? 23.409 -2.239 0.328 1.00 51.03 71 ASP A C 1
ATOM 560 O O . ASP A 1 71 ? 23.559 -3.376 -0.109 1.00 51.03 71 ASP A O 1
ATOM 564 N N . ASP A 1 72 ? 22.330 -1.878 1.021 1.00 47.84 72 ASP A N 1
ATOM 565 C CA . ASP A 1 72 ? 21.266 -2.812 1.401 1.00 47.84 72 ASP A CA 1
ATOM 566 C C . ASP A 1 72 ? 20.180 -2.976 0.310 1.00 47.84 72 ASP A C 1
ATOM 568 O O . ASP A 1 72 ? 19.401 -3.932 0.340 1.00 47.84 72 ASP A O 1
ATOM 572 N N . CYS A 1 73 ? 20.149 -2.101 -0.706 1.00 53.06 73 CYS A N 1
ATOM 573 C CA . CYS A 1 73 ? 19.376 -2.361 -1.922 1.00 53.06 73 CYS A CA 1
ATOM 574 C C . CYS A 1 73 ? 20.213 -3.202 -2.894 1.00 53.06 73 CYS A C 1
ATOM 576 O O . CYS A 1 73 ? 21.362 -2.847 -3.164 1.00 53.06 73 CYS A O 1
ATOM 578 N N . PRO A 1 74 ? 19.662 -4.280 -3.484 1.00 53.53 74 PRO A N 1
ATOM 579 C CA . PRO A 1 74 ? 20.413 -5.147 -4.383 1.00 53.53 74 PRO A CA 1
ATOM 580 C C . PRO A 1 74 ? 20.884 -4.367 -5.619 1.00 53.53 74 PRO A C 1
ATOM 582 O O . PRO A 1 74 ? 20.128 -4.142 -6.563 1.00 53.53 74 PRO A O 1
ATOM 585 N N . LYS A 1 75 ? 22.158 -3.964 -5.622 1.00 50.59 75 LYS A N 1
ATOM 586 C CA . LYS A 1 75 ? 22.840 -3.403 -6.789 1.00 50.59 75 LYS A CA 1
ATOM 587 C C . LYS A 1 75 ? 23.244 -4.558 -7.698 1.00 50.59 75 LYS A C 1
ATOM 589 O O . LYS A 1 75 ? 24.010 -5.435 -7.301 1.00 50.59 75 LYS A O 1
ATOM 594 N N . ALA A 1 76 ? 22.768 -4.564 -8.941 1.00 52.25 76 ALA A N 1
ATOM 595 C CA . ALA A 1 76 ? 23.482 -5.311 -9.967 1.00 52.25 76 ALA A CA 1
ATOM 596 C C . ALA A 1 76 ? 24.836 -4.599 -10.173 1.00 52.25 76 ALA A C 1
ATOM 598 O O . ALA A 1 76 ? 24.831 -3.387 -10.376 1.00 52.25 76 ALA A O 1
ATOM 599 N N . PRO A 1 77 ? 25.986 -5.295 -10.138 1.00 55.72 77 PRO A N 1
ATOM 600 C CA . PRO A 1 77 ? 27.309 -4.655 -10.122 1.00 55.72 77 PRO A CA 1
ATOM 601 C C . PRO A 1 77 ? 27.609 -3.772 -11.349 1.00 55.72 77 PRO A C 1
ATOM 603 O O . PRO A 1 77 ? 28.539 -2.976 -11.316 1.00 55.72 77 PRO A O 1
ATOM 606 N N . GLU A 1 78 ? 26.819 -3.887 -12.420 1.00 57.97 78 GLU A N 1
ATOM 607 C CA . GLU A 1 78 ? 26.983 -3.135 -13.670 1.00 57.97 78 GLU A CA 1
ATOM 608 C C . GLU A 1 78 ? 25.973 -1.993 -13.867 1.00 57.97 78 GLU A C 1
ATOM 610 O O . GLU A 1 78 ? 26.128 -1.217 -14.808 1.00 57.97 78 GLU A O 1
ATOM 615 N N . ILE A 1 79 ? 24.917 -1.912 -13.051 1.00 59.72 79 ILE A N 1
ATOM 616 C CA . ILE A 1 79 ? 23.815 -0.959 -13.241 1.00 59.72 79 ILE A CA 1
ATOM 617 C C . ILE A 1 79 ? 23.687 -0.116 -11.978 1.00 59.72 79 ILE A C 1
ATOM 619 O O . ILE A 1 79 ? 23.342 -0.631 -10.914 1.00 59.72 79 ILE A O 1
ATOM 623 N N . GLN A 1 80 ? 23.946 1.183 -12.100 1.00 66.19 80 GLN A N 1
ATOM 624 C CA . GLN A 1 80 ? 23.713 2.136 -11.022 1.00 66.19 80 GLN A CA 1
ATOM 625 C C . GLN A 1 80 ? 22.344 2.774 -11.229 1.00 66.19 80 GLN A C 1
ATOM 627 O O . GLN A 1 80 ? 22.040 3.259 -12.315 1.00 66.19 80 GLN A O 1
ATOM 632 N N . VAL A 1 81 ? 21.517 2.765 -10.187 1.00 64.88 81 VAL A N 1
ATOM 633 C CA . VAL A 1 81 ? 20.227 3.456 -10.172 1.00 64.88 81 VAL A CA 1
ATOM 634 C C . VAL A 1 81 ? 20.281 4.508 -9.077 1.00 64.88 81 VAL A C 1
ATOM 636 O O . VAL A 1 81 ? 20.581 4.189 -7.928 1.00 64.88 81 VAL A O 1
ATOM 639 N N . LEU A 1 82 ? 20.002 5.752 -9.443 1.00 71.38 82 LEU A N 1
ATOM 640 C CA . LEU A 1 82 ? 19.936 6.902 -8.555 1.00 71.38 82 LEU A CA 1
ATOM 641 C C . LEU A 1 82 ? 18.507 7.440 -8.565 1.00 71.38 82 LEU A C 1
ATOM 643 O O . LEU A 1 82 ? 17.891 7.551 -9.624 1.00 71.38 82 LEU A O 1
ATOM 647 N N . ILE A 1 83 ? 17.971 7.754 -7.390 1.00 70.44 83 ILE A N 1
ATOM 648 C CA . ILE A 1 83 ? 16.628 8.312 -7.242 1.00 70.44 83 ILE A CA 1
ATOM 649 C C . ILE A 1 83 ? 16.733 9.544 -6.355 1.00 70.44 83 ILE A C 1
ATOM 651 O O . ILE A 1 83 ? 17.126 9.437 -5.195 1.00 70.44 83 ILE A O 1
ATOM 655 N N . GLU A 1 84 ? 16.367 10.701 -6.896 1.00 74.19 84 GLU A N 1
ATOM 656 C CA . GLU A 1 84 ? 16.492 11.987 -6.213 1.00 74.19 84 GLU A CA 1
ATOM 657 C C . GLU A 1 84 ? 15.132 12.687 -6.132 1.00 74.19 84 GLU A C 1
ATOM 659 O O . GLU A 1 84 ? 14.415 12.753 -7.137 1.00 74.19 84 GLU A O 1
ATOM 664 N N . PRO A 1 85 ? 14.741 13.215 -4.958 1.00 71.75 85 PRO A N 1
ATOM 665 C CA . PRO A 1 85 ? 13.557 14.057 -4.856 1.00 71.75 85 PRO A CA 1
ATOM 666 C C . PRO A 1 85 ? 13.764 15.362 -5.637 1.00 71.75 85 PRO A C 1
ATOM 668 O O . PRO A 1 85 ? 14.822 15.986 -5.560 1.00 71.75 85 PRO A O 1
ATOM 671 N N . LEU A 1 86 ? 12.738 15.796 -6.370 1.00 73.12 86 LEU A N 1
ATOM 672 C CA . LEU A 1 86 ? 12.721 17.087 -7.059 1.00 73.12 86 LEU A CA 1
ATOM 673 C C . LEU A 1 86 ? 12.073 18.181 -6.196 1.00 73.12 86 LEU A C 1
ATOM 675 O O . LEU A 1 86 ? 11.530 17.926 -5.123 1.00 73.12 86 LEU A O 1
ATOM 679 N N . SER A 1 87 ? 12.128 19.427 -6.678 1.00 69.75 87 SER A N 1
ATOM 680 C CA . SER A 1 87 ? 11.588 20.600 -5.977 1.00 69.75 87 SER A CA 1
ATOM 681 C C . SER A 1 87 ? 10.071 20.546 -5.756 1.00 69.75 87 SER A C 1
ATOM 683 O O . SER A 1 87 ? 9.591 21.070 -4.752 1.00 69.75 87 SER A O 1
ATOM 685 N N . GLN A 1 88 ? 9.316 19.908 -6.659 1.00 66.88 88 GLN A N 1
ATOM 686 C CA . GLN A 1 88 ? 7.892 19.633 -6.456 1.00 66.88 88 GLN A CA 1
ATOM 687 C C . GLN A 1 88 ? 7.712 18.406 -5.559 1.00 66.88 88 GLN A C 1
ATOM 689 O O . GLN A 1 88 ? 8.219 17.318 -5.853 1.00 66.88 88 GLN A O 1
ATOM 694 N N . ARG A 1 89 ? 6.955 18.569 -4.464 1.00 60.50 89 ARG A N 1
ATOM 695 C CA . ARG A 1 89 ? 6.670 17.475 -3.529 1.00 60.50 89 ARG A CA 1
ATOM 696 C C . ARG A 1 89 ? 5.878 16.412 -4.268 1.00 60.50 89 ARG A C 1
ATOM 698 O O . ARG A 1 89 ? 4.745 16.703 -4.619 1.00 60.50 89 ARG A O 1
ATOM 705 N N . ASN A 1 90 ? 6.443 15.202 -4.388 1.00 68.19 90 ASN A N 1
ATOM 706 C CA . ASN A 1 90 ? 5.926 14.000 -5.076 1.00 68.19 90 ASN A CA 1
ATOM 707 C C . ASN A 1 90 ? 6.619 13.612 -6.382 1.00 68.19 90 ASN A C 1
ATOM 709 O O . ASN A 1 90 ? 6.279 12.565 -6.938 1.00 68.19 90 ASN A O 1
ATOM 713 N N . GLN A 1 91 ? 7.575 14.409 -6.850 1.00 77.00 91 GLN A N 1
ATOM 714 C CA . GLN A 1 91 ? 8.348 14.093 -8.040 1.00 77.00 91 GLN A CA 1
ATOM 715 C C . GLN A 1 91 ? 9.734 13.584 -7.682 1.00 77.00 91 GLN A C 1
ATOM 717 O O . GLN A 1 91 ? 10.408 14.116 -6.800 1.00 77.00 91 GLN A O 1
ATOM 722 N N . PHE A 1 92 ? 10.152 12.557 -8.407 1.00 76.25 92 PHE A N 1
ATOM 723 C CA . PHE A 1 92 ? 11.432 11.899 -8.234 1.00 76.25 92 PHE A CA 1
ATOM 724 C C . PHE A 1 92 ? 12.086 11.733 -9.592 1.00 76.25 92 PHE A C 1
ATOM 726 O O . PHE A 1 92 ? 11.471 11.216 -10.528 1.00 76.25 92 PHE A O 1
ATOM 733 N N . GLN A 1 93 ? 13.335 12.163 -9.699 1.00 81.06 93 GLN A N 1
ATOM 734 C CA . GLN A 1 93 ? 14.158 11.840 -10.847 1.00 81.06 93 GLN A CA 1
ATOM 735 C C . GLN A 1 93 ? 14.786 10.472 -10.616 1.00 81.06 93 GLN A C 1
ATOM 737 O O . GLN A 1 93 ? 15.435 10.247 -9.602 1.00 81.06 93 GLN A O 1
ATOM 742 N N . ILE A 1 94 ? 14.584 9.566 -11.563 1.00 77.06 94 ILE A N 1
ATOM 743 C CA . ILE A 1 94 ? 15.207 8.249 -11.595 1.00 77.06 94 ILE A CA 1
ATOM 744 C C . ILE A 1 94 ? 16.255 8.299 -12.696 1.00 77.06 94 ILE A C 1
ATOM 746 O O . ILE A 1 94 ? 15.925 8.570 -13.851 1.00 77.06 94 ILE A O 1
ATOM 750 N N . GLN A 1 95 ? 17.508 8.051 -12.345 1.00 74.50 95 GLN A N 1
ATOM 751 C CA . GLN A 1 95 ? 18.610 7.937 -13.287 1.00 74.50 95 GLN A CA 1
ATOM 752 C C . GLN A 1 95 ? 19.147 6.514 -13.243 1.00 74.50 95 GLN A C 1
ATOM 754 O O . GLN A 1 95 ? 19.393 5.972 -12.169 1.00 74.50 95 GLN A O 1
ATOM 759 N N . VAL A 1 96 ? 19.335 5.909 -14.410 1.00 71.38 96 VAL A N 1
ATOM 760 C CA . VAL A 1 96 ? 19.967 4.598 -14.545 1.00 71.38 96 VAL A CA 1
ATOM 761 C C . VAL A 1 96 ? 21.199 4.774 -15.407 1.00 71.38 96 VAL A C 1
ATOM 763 O O . VAL A 1 96 ? 21.107 5.313 -16.510 1.00 71.38 96 VAL A O 1
ATOM 766 N N . SER A 1 97 ? 22.346 4.316 -14.921 1.00 70.25 97 SER A N 1
ATOM 767 C CA . SER A 1 97 ? 23.579 4.290 -15.693 1.00 70.25 97 SER A CA 1
ATOM 768 C C . SER A 1 97 ? 24.140 2.876 -15.788 1.00 70.25 97 SER A C 1
ATOM 770 O O . SER A 1 97 ? 24.172 2.107 -14.824 1.00 70.25 97 SER A O 1
ATOM 772 N N . LYS A 1 98 ? 24.586 2.530 -16.995 1.00 66.19 98 LYS A N 1
ATOM 773 C CA . LYS A 1 98 ? 25.394 1.345 -17.270 1.00 66.19 98 LYS A CA 1
ATOM 774 C C . LYS A 1 98 ? 26.574 1.782 -18.125 1.00 66.19 98 LYS A C 1
ATOM 776 O O . LYS A 1 98 ? 26.401 2.220 -19.263 1.00 66.19 98 LYS A O 1
ATOM 781 N N . ASN A 1 99 ? 27.785 1.635 -17.593 1.00 73.19 99 ASN A N 1
ATOM 782 C CA . ASN A 1 99 ? 29.011 2.130 -18.223 1.00 73.19 99 ASN A CA 1
ATOM 783 C C . ASN A 1 99 ? 28.924 3.645 -18.517 1.00 73.19 99 ASN A C 1
ATOM 785 O O . ASN A 1 99 ? 28.784 4.439 -17.594 1.00 73.19 99 ASN A O 1
ATOM 789 N N . SER A 1 100 ? 29.006 4.048 -19.791 1.00 64.81 100 SER A N 1
ATOM 790 C CA . SER A 1 100 ? 28.965 5.443 -20.256 1.00 64.81 100 SER A CA 1
ATOM 791 C C . SER A 1 100 ? 27.582 5.920 -20.710 1.00 64.81 100 SER A C 1
ATOM 793 O O . SER A 1 100 ? 27.453 7.058 -21.159 1.00 64.81 100 SER A O 1
ATOM 795 N N . VAL A 1 101 ? 26.557 5.067 -20.636 1.00 63.69 101 VAL A N 1
ATOM 796 C CA . VAL A 1 101 ? 25.190 5.418 -21.031 1.00 63.69 101 VAL A CA 1
ATOM 797 C C . VAL A 1 101 ? 24.373 5.658 -19.771 1.00 63.69 101 VAL A C 1
ATOM 799 O O . VAL A 1 101 ? 24.284 4.777 -18.914 1.00 63.69 101 VAL A O 1
ATOM 802 N N . ALA A 1 102 ? 23.794 6.852 -19.669 1.00 71.19 102 ALA A N 1
ATOM 803 C CA . ALA A 1 102 ? 22.877 7.227 -18.605 1.00 71.19 102 ALA A CA 1
ATOM 804 C C . ALA A 1 102 ? 21.544 7.671 -19.210 1.00 71.19 102 ALA A C 1
ATOM 806 O O . ALA A 1 102 ? 21.518 8.517 -20.105 1.00 71.19 102 ALA A O 1
ATOM 807 N N . THR A 1 103 ? 20.452 7.121 -18.690 1.00 73.88 103 THR A N 1
ATOM 808 C CA . THR A 1 103 ? 19.091 7.572 -18.985 1.00 73.88 103 THR A CA 1
ATOM 809 C C . THR A 1 103 ? 18.484 8.149 -17.716 1.00 73.88 103 THR A C 1
ATOM 811 O O . THR A 1 103 ? 18.748 7.658 -16.618 1.00 73.88 103 THR A O 1
ATOM 814 N N . SER A 1 104 ? 17.651 9.181 -17.855 1.00 78.50 104 SER A N 1
ATOM 815 C CA . SER A 1 104 ? 16.864 9.711 -16.745 1.00 78.50 104 SER A CA 1
ATOM 816 C C . SER A 1 104 ? 15.393 9.853 -17.109 1.00 78.50 104 SER A C 1
ATOM 818 O O . SER A 1 104 ? 15.064 10.194 -18.245 1.00 78.50 104 SER A O 1
ATOM 820 N N . ALA A 1 105 ? 14.524 9.632 -16.130 1.00 80.19 105 ALA A N 1
ATOM 821 C CA . ALA A 1 105 ? 13.100 9.913 -16.223 1.00 80.19 105 ALA A CA 1
ATOM 822 C C . ALA A 1 105 ? 12.609 10.551 -14.926 1.00 80.19 105 ALA A C 1
ATOM 824 O O . ALA A 1 105 ? 13.215 10.396 -13.865 1.00 80.19 105 ALA A O 1
ATOM 825 N N . VAL A 1 106 ? 11.488 11.259 -15.010 1.00 80.75 106 VAL A N 1
ATOM 826 C CA . VAL A 1 106 ? 10.837 11.867 -13.850 1.00 80.75 106 VAL A CA 1
ATOM 827 C C . VAL A 1 106 ? 9.537 11.134 -13.572 1.00 80.75 106 VAL A C 1
ATOM 829 O O . VAL A 1 106 ? 8.623 11.121 -14.401 1.00 80.75 106 VAL A O 1
ATOM 832 N N . MET A 1 107 ? 9.460 10.537 -12.389 1.00 80.88 107 MET A N 1
ATOM 833 C CA . MET A 1 107 ? 8.276 9.878 -11.861 1.00 80.88 107 MET A CA 1
ATOM 834 C C . MET A 1 107 ? 7.541 10.821 -10.910 1.00 80.88 107 MET A C 1
ATOM 836 O O . MET A 1 107 ? 8.158 11.482 -10.081 1.00 80.88 107 MET A O 1
ATOM 840 N N . GLN A 1 108 ? 6.216 10.838 -10.985 1.00 80.12 108 GLN A N 1
ATOM 841 C CA . GLN A 1 108 ? 5.335 11.488 -10.026 1.00 80.12 108 GLN A CA 1
ATOM 842 C C . GLN A 1 108 ? 4.511 10.440 -9.260 1.00 80.12 108 GLN A C 1
ATOM 844 O O . GLN A 1 108 ? 3.930 9.535 -9.867 1.00 80.12 108 GLN A O 1
ATOM 849 N N . LEU A 1 109 ? 4.458 10.591 -7.932 1.00 75.38 109 LEU A N 1
ATOM 850 C CA . LEU A 1 109 ? 3.712 9.748 -6.994 1.00 75.38 109 LEU A CA 1
ATOM 851 C C . LEU A 1 109 ? 2.413 10.418 -6.524 1.00 75.38 109 LEU A C 1
ATOM 853 O O . LEU A 1 109 ? 2.429 11.276 -5.633 1.00 75.38 109 LEU A O 1
ATOM 857 N N . GLY A 1 110 ? 1.288 9.969 -7.069 1.00 72.31 110 GLY A N 1
ATOM 858 C CA . GLY A 1 110 ? -0.017 10.573 -6.824 1.00 72.31 110 GLY A CA 1
ATOM 859 C C . GLY A 1 110 ? -0.190 11.892 -7.576 1.00 72.31 110 GLY A C 1
ATOM 860 O O . GLY A 1 110 ? 0.695 12.355 -8.297 1.00 72.31 110 GLY A O 1
ATOM 861 N N . GLU A 1 111 ? -1.350 12.508 -7.434 1.00 67.81 111 GLU A N 1
ATOM 862 C CA . GLU A 1 111 ? -1.710 13.719 -8.173 1.00 67.81 111 GLU A CA 1
ATOM 863 C C . GLU A 1 111 ? -1.516 14.978 -7.324 1.00 67.81 111 GLU A C 1
ATOM 865 O O . GLU A 1 111 ? -1.210 16.038 -7.874 1.00 67.81 111 GLU A O 1
ATOM 870 N N . ARG A 1 112 ? -1.591 14.853 -5.991 1.00 64.50 112 ARG A N 1
ATOM 871 C CA . ARG A 1 112 ? -1.464 15.967 -5.045 1.00 64.50 112 ARG A CA 1
ATOM 872 C C . ARG A 1 112 ? -0.237 15.821 -4.153 1.00 64.50 112 ARG A C 1
ATOM 874 O O . ARG A 1 112 ? 0.281 14.729 -3.902 1.00 64.50 112 ARG A O 1
ATOM 881 N N . GLU A 1 113 ? 0.235 16.948 -3.626 1.00 56.66 113 GLU A N 1
ATOM 882 C CA . GLU A 1 113 ? 1.356 16.947 -2.685 1.00 56.66 113 GLU A CA 1
ATOM 883 C C . GLU A 1 113 ? 1.005 16.174 -1.405 1.00 56.66 113 GLU A C 1
ATOM 885 O O . GLU A 1 113 ? 1.859 15.430 -0.925 1.00 56.66 113 GLU A O 1
ATOM 890 N N . GLN A 1 114 ? -0.249 16.303 -0.938 1.00 54.38 114 GLN A N 1
ATOM 891 C CA . GLN A 1 114 ? -0.846 15.752 0.294 1.00 54.38 114 GLN A CA 1
ATOM 892 C C . GLN A 1 114 ? -1.255 14.271 0.232 1.00 54.38 114 GLN A C 1
ATOM 894 O O . GLN A 1 114 ? -1.713 13.721 1.229 1.00 54.38 114 GLN A O 1
ATOM 899 N N . ASP A 1 115 ? -1.024 13.585 -0.890 1.00 55.09 115 ASP A N 1
ATOM 900 C CA . ASP A 1 115 ? -1.393 12.171 -1.057 1.00 55.09 115 ASP A CA 1
ATOM 901 C C . ASP A 1 115 ? -0.657 11.212 -0.090 1.00 55.09 115 ASP A C 1
ATOM 903 O O . ASP A 1 115 ? -0.869 10.010 -0.160 1.00 55.09 115 ASP A O 1
ATOM 907 N N . TYR A 1 116 ? 0.219 11.692 0.805 1.00 50.31 116 TYR A N 1
ATOM 908 C CA . TYR A 1 116 ? 0.913 10.869 1.806 1.00 50.31 116 TYR A CA 1
ATOM 909 C C . TYR A 1 116 ? 0.060 10.552 3.045 1.00 50.31 116 TYR A C 1
ATOM 911 O O . TYR A 1 116 ? 0.280 9.503 3.641 1.00 50.31 116 TYR A O 1
ATOM 919 N N . ALA A 1 117 ? -0.897 11.406 3.431 1.00 49.00 117 ALA A N 1
ATOM 920 C CA . ALA A 1 117 ? -1.734 11.219 4.621 1.00 49.00 117 ALA A CA 1
ATOM 921 C C . ALA A 1 117 ? -3.084 11.923 4.440 1.00 49.00 117 ALA A C 1
ATOM 923 O O . ALA A 1 117 ? -3.209 13.113 4.714 1.00 49.00 117 ALA A O 1
ATOM 924 N N . MET A 1 118 ? -4.103 11.198 3.973 1.00 50.66 118 MET A N 1
ATOM 925 C CA . MET A 1 118 ? -5.427 11.784 3.754 1.00 50.66 118 MET A CA 1
ATOM 926 C C . MET A 1 118 ? -6.462 11.163 4.687 1.00 50.66 118 MET A C 1
ATOM 928 O O . MET A 1 118 ? -6.965 10.068 4.432 1.00 50.66 118 MET A O 1
ATOM 932 N N . ILE A 1 119 ? -6.810 11.907 5.736 1.00 47.09 119 ILE A N 1
ATOM 933 C CA . ILE A 1 119 ? -8.012 11.679 6.537 1.00 47.09 119 ILE A CA 1
ATOM 934 C C . ILE A 1 119 ? -9.166 12.351 5.787 1.00 47.09 119 ILE A C 1
ATOM 936 O O . ILE A 1 119 ? -9.172 13.565 5.613 1.00 47.09 119 ILE A O 1
ATOM 940 N N . SER A 1 120 ? -10.137 11.574 5.302 1.00 44.41 120 SER A N 1
ATOM 941 C CA . SER A 1 120 ? -11.355 12.148 4.720 1.00 44.41 120 SER A CA 1
ATOM 942 C C . SER A 1 120 ? -12.279 12.599 5.847 1.00 44.41 120 SER A C 1
ATOM 944 O O . SER A 1 120 ? -12.766 11.782 6.629 1.00 44.41 120 SER A O 1
ATOM 946 N N . ASN A 1 121 ? -12.524 13.903 5.936 1.00 42.25 121 ASN A N 1
ATOM 947 C CA . ASN A 1 121 ? -13.244 14.516 7.052 1.00 42.25 121 ASN A CA 1
ATOM 948 C C . ASN A 1 121 ? -14.780 14.548 6.884 1.00 42.25 121 ASN A C 1
ATOM 950 O O . ASN A 1 121 ? -15.460 15.299 7.575 1.00 42.25 121 ASN A O 1
ATOM 954 N N . ILE A 1 122 ? -15.359 13.776 5.957 1.00 40.72 122 ILE A N 1
ATOM 955 C CA . ILE A 1 122 ? -16.820 13.803 5.720 1.00 40.72 122 ILE A CA 1
ATOM 956 C C . ILE A 1 122 ? -17.599 13.030 6.806 1.00 40.72 122 ILE A C 1
ATOM 958 O O . ILE A 1 122 ? -18.809 13.193 6.928 1.00 40.72 122 ILE A O 1
ATOM 962 N N . ALA A 1 123 ? -16.924 12.227 7.637 1.00 45.34 123 ALA A N 1
ATOM 963 C CA . ALA A 1 123 ? -17.580 11.228 8.482 1.00 45.34 123 ALA A CA 1
ATOM 964 C C . ALA A 1 123 ? -17.165 11.223 9.967 1.00 45.34 123 ALA A C 1
ATOM 966 O O . ALA A 1 123 ? -17.462 10.251 10.658 1.00 45.34 123 ALA A O 1
ATOM 967 N N . VAL A 1 124 ? -16.503 12.263 10.486 1.00 48.69 124 VAL A N 1
ATOM 968 C CA . VAL A 1 124 ? -16.135 12.338 11.916 1.00 48.69 124 VAL A CA 1
ATOM 969 C C . VAL A 1 124 ? -16.913 13.473 12.570 1.00 48.69 124 VAL A C 1
ATOM 971 O O . VAL A 1 124 ? -16.720 14.636 12.231 1.00 48.69 124 VAL A O 1
ATOM 974 N N . SER A 1 125 ? -17.828 13.141 13.485 1.00 42.75 125 SER A N 1
ATOM 975 C CA . SER A 1 125 ? -18.736 14.136 14.068 1.00 42.75 125 SER A CA 1
ATOM 976 C C . SER A 1 125 ? -18.060 15.060 15.091 1.00 42.75 125 SER A C 1
ATOM 978 O O . SER A 1 125 ? -18.501 16.198 15.227 1.00 42.75 125 SER A O 1
ATOM 980 N N . HIS A 1 126 ? -16.997 14.626 15.792 1.00 46.81 126 HIS A N 1
ATOM 981 C CA . HIS A 1 126 ? -16.354 15.410 16.861 1.00 46.81 126 HIS A CA 1
ATOM 982 C C . HIS A 1 126 ? -14.842 15.134 17.042 1.00 46.81 126 HIS A C 1
ATOM 984 O O . HIS A 1 126 ? -14.356 14.038 16.781 1.00 46.81 126 HIS A O 1
ATOM 990 N N . SER A 1 127 ? -14.136 16.175 17.515 1.00 48.53 127 SER A N 1
ATOM 991 C CA . SER A 1 127 ? -12.759 16.267 18.052 1.00 48.53 127 SER A CA 1
ATOM 992 C C . SER A 1 127 ? -11.750 15.166 17.682 1.00 48.53 127 SER A C 1
ATOM 994 O O . SER A 1 127 ? -11.581 14.184 18.408 1.00 48.53 127 SER A O 1
ATOM 996 N N . TYR A 1 128 ? -10.970 15.413 16.632 1.00 55.09 128 TYR A N 1
ATOM 997 C CA . TYR A 1 128 ? -9.673 14.772 16.410 1.00 55.09 128 TYR A CA 1
ATOM 998 C C . TYR A 1 128 ? -8.550 15.775 16.701 1.00 55.09 128 TYR A C 1
ATOM 1000 O O . TYR A 1 128 ? -8.723 16.983 16.526 1.00 55.09 128 TYR A O 1
ATOM 1008 N N . SER A 1 129 ? -7.393 15.284 17.141 1.00 52.22 129 SER A N 1
ATOM 1009 C CA . SER A 1 129 ? -6.167 16.079 17.207 1.00 52.22 129 SER A CA 1
ATOM 1010 C C . SER A 1 129 ? -5.191 15.557 16.158 1.00 52.22 129 SER A C 1
ATOM 1012 O O . SER A 1 129 ? -4.645 14.460 16.266 1.00 52.22 129 SER A O 1
ATOM 1014 N N . THR A 1 130 ? -4.998 16.339 15.099 1.00 51.81 130 THR A N 1
ATOM 1015 C CA . THR A 1 130 ? -3.913 16.130 14.136 1.00 51.81 130 THR A CA 1
ATOM 1016 C C . THR A 1 130 ? -2.726 16.988 14.544 1.00 51.81 130 THR A C 1
ATOM 1018 O O . THR A 1 130 ? -2.882 18.086 15.082 1.00 51.81 130 THR A O 1
ATOM 1021 N N . THR A 1 131 ? -1.515 16.476 14.339 1.00 46.41 131 THR A N 1
ATOM 1022 C CA . THR A 1 131 ? -0.296 17.173 14.764 1.00 46.41 131 THR A CA 1
ATOM 1023 C C . THR 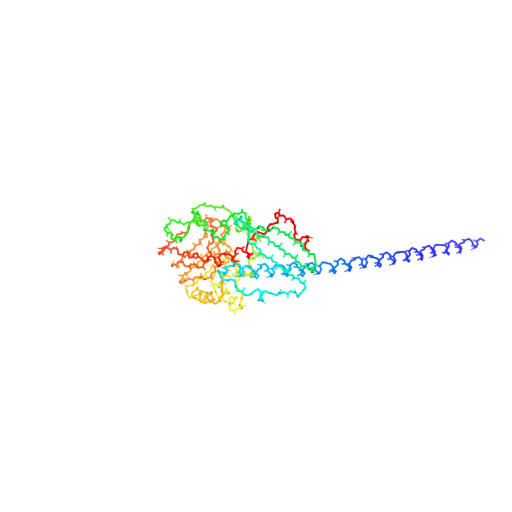A 1 131 ? 0.255 18.153 13.727 1.00 46.41 131 THR A C 1
ATOM 1025 O O . THR A 1 131 ? 1.149 18.919 14.085 1.00 46.41 131 THR A O 1
ATOM 1028 N N . SER A 1 132 ? -0.233 18.180 12.477 1.00 44.66 132 SER A N 1
ATOM 1029 C CA . SER A 1 132 ? 0.272 19.138 11.484 1.00 44.66 132 SER A CA 1
ATOM 1030 C C . SER A 1 132 ? -0.734 19.644 10.439 1.00 44.66 132 SER A C 1
ATOM 1032 O O . SER A 1 132 ? -1.850 19.149 10.287 1.00 44.66 132 SER A O 1
ATOM 1034 N N . SER A 1 133 ? -0.291 20.686 9.723 1.00 42.25 133 SER A N 1
ATOM 1035 C CA . SER A 1 133 ? -0.965 21.388 8.619 1.00 42.25 133 SER A CA 1
ATOM 1036 C C . SER A 1 133 ? -1.060 20.583 7.317 1.00 42.25 133 SER A C 1
ATOM 1038 O O . SER A 1 133 ? -1.548 21.085 6.307 1.00 42.25 133 SER A O 1
ATOM 1040 N N . LEU A 1 134 ? -0.539 19.358 7.322 1.00 41.62 134 LEU A N 1
ATOM 1041 C CA . LEU A 1 134 ? -0.484 18.449 6.186 1.00 41.62 134 LEU A CA 1
ATOM 1042 C C . LEU A 1 134 ? -1.769 17.623 6.005 1.00 41.62 134 LEU A C 1
ATOM 1044 O O . LEU A 1 134 ? -2.012 17.097 4.920 1.00 41.62 134 LEU A O 1
ATOM 1048 N N . VAL A 1 135 ? -2.593 17.543 7.050 1.00 46.34 135 VAL A N 1
ATOM 1049 C CA . VAL A 1 135 ? -3.898 16.885 7.036 1.00 46.34 135 VAL A CA 1
ATOM 1050 C C . VAL A 1 135 ? -4.968 17.927 6.730 1.00 46.34 135 VAL A C 1
ATOM 1052 O O . VAL A 1 135 ? -5.266 18.772 7.573 1.00 46.34 135 VAL A O 1
ATOM 1055 N N . ASP A 1 136 ? -5.549 17.873 5.532 1.00 39.56 136 ASP A N 1
ATOM 1056 C CA . ASP A 1 136 ? -6.629 18.786 5.160 1.00 39.56 136 ASP A CA 1
ATOM 1057 C C . ASP A 1 136 ? -7.967 18.314 5.770 1.00 39.56 136 ASP A C 1
ATOM 1059 O O . ASP A 1 136 ? -8.388 17.180 5.518 1.00 39.56 136 ASP A O 1
ATOM 1063 N N . PRO A 1 137 ? -8.665 19.147 6.564 1.00 36.84 137 PRO A N 1
ATOM 1064 C CA . PRO A 1 137 ? -9.953 18.813 7.160 1.00 36.84 137 PRO A CA 1
ATOM 1065 C C . PRO A 1 137 ? -11.122 18.782 6.161 1.00 36.84 137 PRO A C 1
ATOM 1067 O O . PRO A 1 137 ? -12.267 18.725 6.586 1.00 36.84 137 PRO A O 1
ATOM 1070 N N . ALA A 1 138 ? -10.921 18.828 4.847 1.00 37.25 138 ALA A N 1
ATOM 1071 C CA . ALA A 1 138 ? -11.977 18.517 3.881 1.00 37.25 138 ALA A CA 1
ATOM 1072 C C . ALA A 1 138 ? -11.374 18.252 2.498 1.00 37.25 138 ALA A C 1
ATOM 1074 O O . ALA A 1 138 ? -10.819 19.159 1.888 1.00 37.25 138 ALA A O 1
ATOM 1075 N N . GLY A 1 139 ? -11.532 17.043 1.943 1.00 35.19 139 GLY A N 1
ATOM 1076 C CA . GLY A 1 139 ? -11.111 16.814 0.558 1.00 35.19 139 GLY A CA 1
ATOM 1077 C C . GLY A 1 139 ? -11.101 15.364 0.080 1.00 35.19 139 GLY A C 1
ATOM 1078 O O . GLY A 1 139 ? -10.071 14.709 0.092 1.00 35.19 139 GLY A O 1
ATOM 1079 N N . LEU A 1 140 ? -12.247 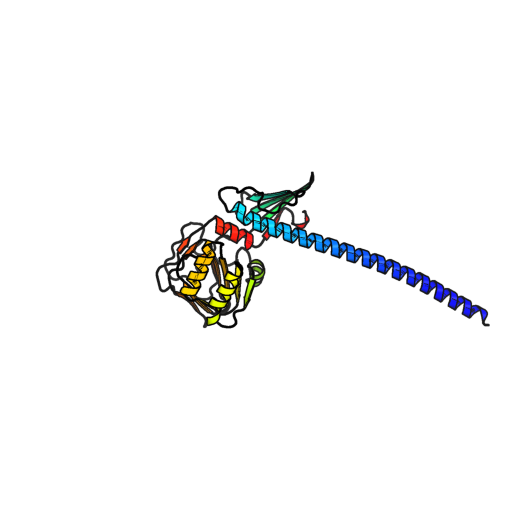14.907 -0.422 1.00 38.03 140 LEU A N 1
ATOM 1080 C CA . LEU A 1 140 ? -12.446 13.803 -1.386 1.00 38.03 140 LEU A CA 1
ATOM 1081 C C . LEU A 1 140 ? -11.401 13.869 -2.555 1.00 38.03 140 LEU A C 1
ATOM 1083 O O . LEU A 1 140 ? -11.006 14.971 -2.944 1.00 38.03 140 LEU A O 1
ATOM 1087 N N . LEU A 1 141 ? -10.872 12.805 -3.197 1.00 41.91 141 LEU A N 1
ATOM 1088 C CA . LEU A 1 141 ? -11.494 11.548 -3.675 1.00 41.91 141 LEU A CA 1
ATOM 1089 C C . LEU A 1 141 ? -10.511 10.416 -4.077 1.00 41.91 141 LEU A C 1
ATOM 1091 O O . LEU A 1 141 ? -10.979 9.336 -4.423 1.00 41.91 141 LEU A O 1
ATOM 1095 N N . SER A 1 142 ? -9.190 10.628 -4.099 1.00 47.88 142 SER A N 1
ATOM 1096 C CA . SER A 1 142 ? -8.261 9.697 -4.767 1.00 47.88 142 SER A CA 1
ATOM 1097 C C . SER A 1 142 ? -7.276 9.052 -3.798 1.00 47.88 142 SER A C 1
ATOM 1099 O O . SER A 1 142 ? -6.453 9.731 -3.184 1.00 47.88 142 SER A O 1
ATOM 1101 N N . PHE A 1 143 ? -7.323 7.729 -3.686 1.00 53.78 143 PHE A N 1
ATOM 1102 C CA . PHE A 1 143 ? -6.460 6.962 -2.797 1.00 53.78 143 PHE A CA 1
ATOM 1103 C C . PHE A 1 143 ? -5.031 6.926 -3.355 1.00 53.78 143 PHE A C 1
ATOM 1105 O O . PHE A 1 143 ? -4.781 6.243 -4.340 1.00 53.78 143 PHE A O 1
ATOM 1112 N N . TYR A 1 144 ? -4.098 7.701 -2.794 1.00 63.84 144 TYR A N 1
ATOM 1113 C CA . TYR A 1 144 ? -2.759 7.931 -3.364 1.00 63.84 144 TYR A CA 1
ATOM 1114 C C . TYR A 1 144 ? -2.753 8.178 -4.900 1.00 63.84 144 TYR A C 1
ATOM 1116 O O . TYR A 1 144 ? -1.889 7.680 -5.632 1.00 63.84 144 TYR A O 1
ATOM 1124 N N . GLY A 1 145 ? -3.749 8.911 -5.408 1.00 62.28 145 GLY A N 1
ATOM 1125 C CA . GLY A 1 145 ? -3.947 9.171 -6.841 1.00 62.28 145 GLY A CA 1
ATOM 1126 C C . GLY A 1 145 ? -4.721 8.096 -7.622 1.00 62.28 145 GLY A C 1
ATOM 1127 O O . GLY A 1 145 ? -4.827 8.210 -8.838 1.00 62.28 145 GLY A O 1
ATOM 1128 N N . TYR A 1 146 ? -5.250 7.053 -6.974 1.00 68.75 146 TYR A N 1
ATOM 1129 C CA . TYR A 1 146 ? -6.159 6.077 -7.586 1.00 68.75 146 TYR A CA 1
ATOM 1130 C C . TYR A 1 146 ? -7.623 6.504 -7.466 1.00 68.75 146 TYR A C 1
ATOM 1132 O O . TYR A 1 146 ? -8.073 6.894 -6.391 1.00 68.75 146 TYR A O 1
ATOM 1140 N N . ASP A 1 147 ? -8.370 6.336 -8.557 1.00 64.38 147 ASP A N 1
ATOM 1141 C CA . ASP A 1 147 ? -9.791 6.706 -8.662 1.00 64.38 147 ASP A CA 1
ATOM 1142 C C . ASP A 1 147 ? -10.745 5.549 -8.308 1.00 64.38 147 ASP A C 1
ATOM 1144 O O . ASP A 1 147 ? -11.963 5.701 -8.339 1.00 64.38 147 ASP A O 1
ATOM 1148 N N . SER A 1 148 ? -10.200 4.360 -8.027 1.00 71.69 148 SER A N 1
ATOM 1149 C CA . SER A 1 148 ? -10.964 3.143 -7.743 1.00 71.69 148 SER A CA 1
ATOM 1150 C C . SER A 1 148 ? -10.210 2.213 -6.798 1.00 71.69 148 SER A C 1
ATOM 1152 O O . SER A 1 148 ? -8.975 2.141 -6.814 1.00 71.69 148 SER A O 1
ATOM 1154 N N . ILE A 1 149 ? -10.965 1.471 -5.989 1.00 74.44 149 ILE A N 1
ATOM 1155 C CA . ILE A 1 149 ? -10.410 0.530 -5.020 1.00 74.44 149 ILE A CA 1
ATOM 1156 C C . ILE A 1 149 ? -9.758 -0.669 -5.718 1.00 74.44 149 ILE A C 1
ATOM 1158 O O . ILE A 1 149 ? -8.731 -1.164 -5.265 1.00 74.44 149 ILE A O 1
ATOM 1162 N N . GLU A 1 150 ? -10.290 -1.097 -6.862 1.00 78.06 150 GLU A N 1
ATOM 1163 C CA . GLU A 1 150 ? -9.767 -2.203 -7.667 1.00 78.06 150 GLU A CA 1
ATOM 1164 C C . GLU A 1 150 ? -8.329 -1.925 -8.114 1.00 78.06 150 GLU A C 1
ATOM 1166 O O . GLU A 1 150 ? -7.458 -2.789 -8.007 1.00 78.06 150 GLU A O 1
ATOM 1171 N N . SER A 1 151 ? -8.055 -0.692 -8.549 1.00 74.88 151 SER A N 1
ATOM 1172 C CA . SER A 1 151 ? -6.713 -0.286 -8.983 1.00 74.88 151 SER A CA 1
ATOM 1173 C C . SER A 1 151 ? -5.712 -0.272 -7.828 1.00 74.88 151 SER A C 1
ATOM 1175 O O . SER A 1 151 ? -4.541 -0.611 -8.006 1.00 74.88 151 SER A O 1
ATOM 1177 N N . LEU A 1 152 ? -6.177 0.086 -6.632 1.00 73.12 152 LEU A N 1
ATOM 1178 C CA . LEU A 1 152 ? -5.351 0.116 -5.438 1.00 73.12 152 LEU A CA 1
ATOM 1179 C C . LEU A 1 152 ? -5.073 -1.280 -4.872 1.00 73.12 152 LEU A C 1
ATOM 1181 O O . LEU A 1 152 ? -3.950 -1.548 -4.448 1.00 73.12 152 LEU A O 1
ATOM 1185 N N . GLN A 1 153 ? -6.083 -2.152 -4.812 1.00 78.06 153 GLN A N 1
ATOM 1186 C CA . GLN A 1 153 ? -5.987 -3.467 -4.164 1.00 78.06 153 GLN A CA 1
ATOM 1187 C C . GLN A 1 153 ? -4.766 -4.248 -4.660 1.00 78.06 153 GLN A C 1
ATOM 1189 O O . GLN A 1 153 ? -4.035 -4.832 -3.863 1.00 78.06 153 GLN A O 1
ATOM 1194 N N . HIS A 1 154 ? -4.501 -4.187 -5.968 1.00 75.81 154 HIS A N 1
ATOM 1195 C CA . HIS A 1 154 ? -3.349 -4.832 -6.601 1.00 75.81 154 HIS A CA 1
ATOM 1196 C C . HIS A 1 154 ? -1.989 -4.312 -6.119 1.00 75.81 154 HIS A C 1
ATOM 1198 O O . HIS A 1 154 ? -0.997 -5.033 -6.191 1.00 75.81 154 HIS A O 1
ATOM 1204 N N . ARG A 1 155 ? -1.932 -3.067 -5.642 1.00 74.62 155 ARG A N 1
ATOM 1205 C CA . ARG A 1 155 ? -0.733 -2.425 -5.095 1.00 74.62 155 ARG A CA 1
ATOM 1206 C C . ARG A 1 155 ? -0.571 -2.602 -3.595 1.00 74.62 155 ARG A C 1
ATOM 1208 O O . ARG A 1 155 ? 0.524 -2.375 -3.088 1.00 74.62 155 ARG A O 1
ATOM 1215 N N . TRP A 1 156 ? -1.644 -2.954 -2.894 1.00 82.94 156 TRP A N 1
ATOM 1216 C CA . TRP A 1 156 ? -1.621 -3.030 -1.444 1.00 82.94 156 TRP A CA 1
ATOM 1217 C C . TRP A 1 156 ? -0.835 -4.251 -0.977 1.00 82.94 156 TRP A C 1
ATOM 1219 O O . TRP A 1 156 ? 0.234 -4.124 -0.385 1.00 82.94 156 TRP A O 1
ATOM 1229 N N . GLY A 1 157 ? -1.327 -5.444 -1.302 1.00 84.81 157 GLY A N 1
ATOM 1230 C CA . GLY A 1 157 ? -0.678 -6.677 -0.896 1.00 84.81 157 GLY A CA 1
ATOM 1231 C C . GLY A 1 157 ? -1.587 -7.889 -0.983 1.00 84.81 157 GLY A C 1
ATOM 1232 O O . GLY A 1 157 ? -2.409 -8.025 -1.887 1.00 84.81 157 GLY A O 1
ATOM 1233 N N . SER A 1 158 ? -1.395 -8.803 -0.039 1.00 89.81 158 SER A N 1
ATOM 1234 C CA . SER A 1 158 ? -2.116 -10.071 0.003 1.00 89.81 158 SER A CA 1
ATOM 1235 C C . SER A 1 158 ? -3.601 -9.867 0.298 1.00 89.81 158 SER A C 1
ATOM 1237 O O . SER A 1 158 ? -3.965 -9.051 1.140 1.00 89.81 158 SER A O 1
ATOM 1239 N N . VAL A 1 159 ? -4.458 -10.631 -0.379 1.00 92.94 159 VAL A N 1
ATOM 1240 C CA . VAL A 1 159 ? -5.905 -10.585 -0.152 1.00 92.94 159 VAL A CA 1
ATOM 1241 C C . VAL A 1 159 ? -6.309 -11.649 0.870 1.00 92.94 159 VAL A C 1
ATOM 1243 O O . VAL A 1 159 ? -5.923 -12.820 0.770 1.00 92.94 159 VAL A O 1
ATOM 1246 N N . LEU A 1 160 ? -7.097 -11.216 1.848 1.00 93.50 160 LEU A N 1
ATOM 1247 C CA . LEU A 1 160 ? -7.850 -12.022 2.790 1.00 93.50 160 LEU A CA 1
ATOM 1248 C C . LEU A 1 160 ? -9.340 -11.862 2.463 1.00 93.50 160 LEU A C 1
ATOM 1250 O O . LEU A 1 160 ? -9.929 -10.817 2.731 1.00 93.50 160 LEU A O 1
ATOM 1254 N N . GLU A 1 161 ? -9.928 -12.896 1.869 1.00 93.56 161 GLU A N 1
ATOM 1255 C CA . GLU A 1 161 ? -11.377 -12.996 1.670 1.00 93.56 161 GLU A CA 1
ATOM 1256 C C . GLU A 1 161 ? -11.997 -13.535 2.962 1.00 93.56 161 GLU A C 1
ATOM 1258 O O . GLU A 1 161 ? -11.743 -14.680 3.339 1.00 93.56 161 GLU A O 1
ATOM 1263 N N . VAL A 1 162 ? -12.768 -12.705 3.661 1.00 90.38 162 VAL A N 1
ATOM 1264 C CA . VAL A 1 162 ? -13.319 -13.038 4.975 1.00 90.38 162 VAL A CA 1
ATOM 1265 C C . VAL A 1 162 ? -14.560 -13.906 4.813 1.00 90.38 162 VAL A C 1
ATOM 1267 O O . VAL A 1 162 ? -15.574 -13.471 4.266 1.00 90.38 162 VAL A O 1
ATOM 1270 N N . ALA A 1 163 ? -14.504 -15.130 5.339 1.00 86.56 163 ALA A N 1
ATOM 1271 C CA . ALA A 1 163 ? -15.630 -16.059 5.280 1.00 86.56 163 ALA A CA 1
ATOM 1272 C C . ALA A 1 163 ? -16.775 -15.659 6.226 1.00 86.56 163 ALA A C 1
ATOM 1274 O O . ALA A 1 163 ? -17.948 -15.873 5.917 1.00 86.56 163 ALA A O 1
ATOM 1275 N N . SER A 1 164 ? -16.448 -15.087 7.389 1.00 90.12 164 SER A N 1
ATOM 1276 C CA . SER A 1 164 ? -17.437 -14.617 8.356 1.00 90.12 164 SER A CA 1
ATOM 1277 C C . SER A 1 164 ? -16.915 -13.444 9.185 1.00 90.12 164 SER A C 1
ATOM 1279 O O . SER A 1 164 ? -15.739 -13.394 9.544 1.00 90.12 164 SER A O 1
ATOM 1281 N N . LYS A 1 165 ? -17.810 -12.519 9.554 1.00 90.56 165 LYS A N 1
ATOM 1282 C CA . LYS A 1 165 ? -17.470 -11.345 10.372 1.00 90.56 165 LYS A CA 1
ATOM 1283 C C . LYS A 1 165 ? -16.661 -11.680 11.644 1.00 90.56 165 LYS A C 1
ATOM 1285 O O . LYS A 1 165 ? -15.625 -11.045 11.831 1.00 90.56 165 LYS A O 1
ATOM 1290 N N . PRO A 1 166 ? -17.056 -12.651 12.497 1.00 92.38 166 PRO A N 1
ATOM 1291 C CA . PRO A 1 166 ? -16.350 -12.910 13.756 1.00 92.38 166 PRO A CA 1
ATOM 1292 C C . PRO A 1 166 ? -14.983 -13.588 13.588 1.00 92.38 166 PRO A C 1
ATOM 1294 O O . PRO A 1 166 ? -14.132 -13.420 14.455 1.00 92.38 166 PRO A O 1
ATOM 1297 N N . THR A 1 167 ? -14.746 -14.335 12.503 1.00 92.50 167 THR A N 1
ATOM 1298 C CA . THR A 1 167 ? -13.463 -15.038 12.287 1.00 92.50 167 THR A CA 1
ATOM 1299 C C . THR A 1 167 ? -12.381 -14.140 11.696 1.00 92.50 167 THR A C 1
ATOM 1301 O O . THR A 1 167 ? -11.200 -14.474 11.763 1.00 92.50 167 THR A O 1
ATOM 1304 N N . CYS A 1 168 ? -12.765 -12.977 11.165 1.00 94.94 168 CYS A N 1
ATOM 1305 C CA . CYS A 1 168 ? -11.863 -12.055 10.487 1.00 94.94 168 CYS A CA 1
ATOM 1306 C C . CYS A 1 168 ? -10.596 -11.716 11.290 1.00 94.94 168 CYS A C 1
ATOM 1308 O O . CYS A 1 168 ? -9.494 -11.782 10.748 1.00 94.94 168 CYS A O 1
ATOM 1310 N N . GLY A 1 169 ? -10.734 -11.364 12.575 1.00 95.00 169 GLY A N 1
ATOM 1311 C CA . GLY A 1 169 ? -9.595 -10.989 13.413 1.00 95.00 169 GLY A CA 1
ATOM 1312 C C . GLY A 1 169 ? -8.568 -12.114 13.580 1.00 95.00 169 GLY A C 1
ATOM 1313 O O . GLY A 1 169 ? -7.366 -11.859 13.513 1.00 95.00 169 GLY A O 1
ATOM 1314 N N . ASP A 1 170 ? -9.026 -13.359 13.723 1.00 95.62 170 ASP A N 1
ATOM 1315 C CA . ASP A 1 170 ? -8.146 -14.526 13.856 1.00 95.62 170 ASP A CA 1
ATOM 1316 C C . ASP A 1 170 ? -7.457 -14.858 12.528 1.00 95.62 170 ASP A C 1
ATOM 1318 O O . ASP A 1 170 ? -6.251 -15.115 12.492 1.00 95.62 170 ASP A O 1
ATOM 1322 N N . GLU A 1 171 ? -8.196 -14.793 11.418 1.00 95.94 171 GLU A N 1
ATOM 1323 C CA . GLU A 1 171 ? -7.643 -14.995 10.077 1.00 95.94 171 GLU A CA 1
ATOM 1324 C C . GLU A 1 171 ? -6.588 -13.931 9.734 1.00 95.94 171 GLU A C 1
ATOM 1326 O O . GLU A 1 171 ? -5.519 -14.252 9.204 1.00 95.94 171 GLU A O 1
ATOM 1331 N N . LEU A 1 172 ? -6.849 -12.670 10.088 1.00 95.44 172 LEU A N 1
ATOM 1332 C CA . LEU A 1 172 ? -5.917 -11.561 9.903 1.00 95.44 172 LEU A CA 1
ATOM 1333 C C . LEU A 1 172 ? -4.639 -11.759 10.725 1.00 95.44 172 LEU A C 1
ATOM 1335 O O . LEU A 1 172 ? -3.534 -11.623 10.194 1.00 95.44 172 LEU A O 1
ATOM 1339 N N . LEU A 1 173 ? -4.764 -12.137 11.998 1.00 95.62 173 LEU A N 1
ATOM 1340 C CA . LEU A 1 173 ? -3.611 -12.444 12.843 1.00 95.62 173 LEU A CA 1
ATOM 1341 C C . LEU A 1 173 ? -2.787 -13.608 12.296 1.00 95.62 173 LEU A C 1
ATOM 1343 O O . LEU A 1 173 ? -1.559 -13.525 12.297 1.00 95.62 173 LEU A O 1
ATOM 1347 N N . ALA A 1 174 ? -3.431 -14.653 11.774 1.00 94.69 174 ALA A N 1
ATOM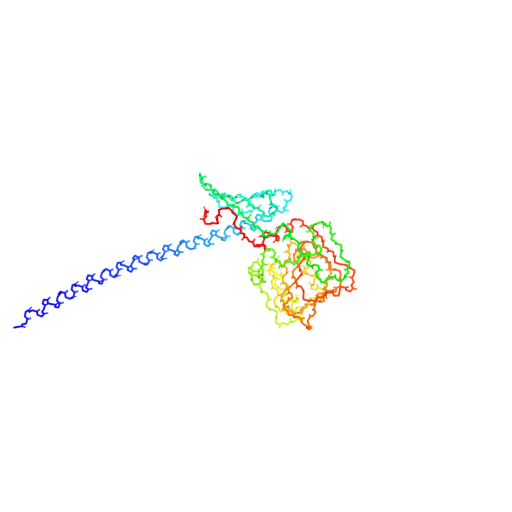 1348 C CA . ALA A 1 174 ? -2.731 -15.768 11.147 1.00 94.69 174 ALA A CA 1
ATOM 1349 C C . ALA A 1 174 ? -1.898 -15.308 9.935 1.00 94.69 174 ALA A C 1
ATOM 1351 O O . ALA A 1 174 ? -0.743 -15.718 9.792 1.00 94.69 174 ALA A O 1
ATOM 1352 N N . ARG A 1 175 ? -2.423 -14.400 9.095 1.00 93.62 175 ARG A N 1
ATOM 1353 C CA . ARG A 1 175 ? -1.651 -13.799 7.987 1.00 93.62 175 ARG A CA 1
ATOM 1354 C C . ARG A 1 175 ? -0.470 -12.972 8.492 1.00 93.62 175 ARG A C 1
ATOM 1356 O O . ARG A 1 175 ? 0.645 -13.108 7.985 1.00 93.62 175 ARG A O 1
ATOM 1363 N N . LEU A 1 176 ? -0.685 -12.164 9.528 1.00 93.00 176 LEU A N 1
ATOM 1364 C CA . LEU A 1 176 ? 0.370 -11.350 10.135 1.00 93.00 176 LEU A CA 1
ATOM 1365 C C . LEU A 1 176 ? 1.465 -12.223 10.772 1.00 93.00 176 LEU A C 1
ATOM 1367 O O . LEU A 1 176 ? 2.650 -11.908 10.668 1.00 93.00 176 LEU A O 1
ATOM 1371 N N . GLN A 1 177 ? 1.124 -13.357 11.374 1.00 92.19 177 GLN A N 1
ATOM 1372 C CA . GLN A 1 177 ? 2.113 -14.305 11.898 1.00 92.19 177 GLN A CA 1
ATOM 1373 C C . GLN A 1 177 ? 2.955 -14.955 10.789 1.00 92.19 177 GLN A C 1
ATOM 1375 O O . GLN A 1 177 ? 4.118 -15.277 11.015 1.00 92.19 177 GLN A O 1
ATOM 1380 N N . GLN A 1 178 ? 2.422 -15.060 9.569 1.00 90.50 178 GLN A N 1
ATOM 1381 C CA . GLN A 1 178 ? 3.141 -15.506 8.367 1.00 90.50 178 GLN A CA 1
ATOM 1382 C C . GLN A 1 178 ? 3.929 -14.380 7.672 1.00 90.50 178 GLN A C 1
ATOM 1384 O O . GLN A 1 178 ? 4.249 -14.475 6.488 1.00 90.50 178 GLN A O 1
ATOM 1389 N N . SER A 1 179 ? 4.232 -13.295 8.388 1.00 86.12 179 SER A N 1
ATOM 1390 C CA . SER A 1 179 ? 4.973 -12.136 7.874 1.00 86.12 179 SER A CA 1
ATOM 1391 C C . SER A 1 179 ? 4.285 -11.373 6.734 1.00 86.12 179 SER A C 1
ATOM 1393 O O . SER A 1 179 ? 4.922 -10.536 6.096 1.00 86.12 179 SER A O 1
ATOM 1395 N N . GLN A 1 180 ? 2.986 -11.585 6.489 1.00 89.62 180 GLN A N 1
ATOM 1396 C CA . GLN A 1 180 ? 2.226 -10.730 5.574 1.00 89.62 180 GLN A CA 1
ATOM 1397 C C . GLN A 1 180 ? 1.935 -9.414 6.289 1.00 89.62 180 GLN A C 1
ATOM 1399 O O . GLN A 1 180 ? 1.204 -9.401 7.271 1.00 89.62 180 GLN A O 1
ATOM 1404 N N . ARG A 1 181 ? 2.564 -8.319 5.858 1.00 88.75 181 ARG A N 1
ATOM 1405 C CA . ARG A 1 181 ? 2.434 -6.997 6.499 1.00 88.75 181 ARG A CA 1
ATOM 1406 C C . ARG A 1 181 ? 1.437 -6.088 5.798 1.00 88.75 181 ARG A C 1
ATOM 1408 O O . ARG A 1 181 ? 0.907 -5.187 6.433 1.00 88.75 181 ARG A O 1
ATOM 1415 N N . ASP A 1 182 ? 1.156 -6.360 4.529 1.00 90.25 182 ASP A N 1
ATOM 1416 C CA . ASP A 1 182 ? 0.194 -5.615 3.726 1.00 90.25 182 ASP A CA 1
ATOM 1417 C C . ASP A 1 182 ? -0.967 -6.527 3.363 1.00 90.25 182 ASP A C 1
ATOM 1419 O O . ASP A 1 182 ? -0.822 -7.485 2.588 1.00 90.25 182 ASP A O 1
ATOM 1423 N N . VAL A 1 183 ? -2.113 -6.256 3.975 1.00 92.75 183 VAL A N 1
ATOM 1424 C CA . VAL A 1 183 ? -3.278 -7.130 3.893 1.00 92.75 183 VAL A CA 1
ATOM 1425 C C . VAL A 1 183 ? -4.483 -6.324 3.442 1.00 92.75 183 VAL A C 1
ATOM 1427 O O . VAL A 1 183 ? -4.811 -5.285 4.014 1.00 92.75 183 VAL A O 1
ATOM 1430 N N . VAL A 1 184 ? -5.133 -6.826 2.398 1.00 92.56 184 VAL A N 1
ATOM 1431 C CA . VAL A 1 184 ? -6.446 -6.388 1.934 1.00 92.56 184 VAL A CA 1
ATOM 1432 C C . VAL A 1 184 ? -7.479 -7.324 2.544 1.00 92.56 184 VAL A C 1
ATOM 1434 O O . VAL A 1 184 ? -7.472 -8.513 2.247 1.00 92.56 184 VAL A O 1
ATOM 1437 N N . ILE A 1 185 ? -8.362 -6.799 3.381 1.00 93.88 185 ILE A N 1
ATOM 1438 C CA . ILE A 1 185 ? -9.429 -7.532 4.055 1.00 93.88 185 ILE A CA 1
ATOM 1439 C C . ILE A 1 185 ? -10.725 -7.268 3.295 1.00 93.88 185 ILE A C 1
ATOM 1441 O O . ILE A 1 185 ? -11.231 -6.148 3.321 1.00 93.88 185 ILE A O 1
ATOM 1445 N N . LYS A 1 186 ? -11.252 -8.284 2.609 1.00 92.31 186 LYS A N 1
ATOM 1446 C CA . LYS A 1 186 ? -12.493 -8.201 1.833 1.00 92.31 186 LYS A CA 1
ATOM 1447 C C . LYS A 1 186 ? -13.642 -8.888 2.556 1.00 92.31 186 LYS A C 1
ATOM 1449 O O . LYS A 1 186 ? -13.542 -10.061 2.898 1.00 92.31 186 LYS A O 1
ATOM 1454 N N . GLY A 1 187 ? -14.738 -8.163 2.747 1.00 89.56 187 GLY A N 1
ATOM 1455 C CA . GLY A 1 187 ? -15.932 -8.633 3.446 1.00 89.56 187 GLY A CA 1
ATOM 1456 C C . GLY A 1 187 ? -16.151 -7.928 4.783 1.00 89.56 187 GLY A C 1
ATOM 1457 O O . GLY A 1 187 ? -15.429 -7.005 5.157 1.00 89.56 187 GLY A O 1
ATOM 1458 N N . SER A 1 188 ? -17.192 -8.349 5.503 1.00 90.44 188 SER A N 1
ATOM 1459 C CA . SER A 1 188 ? -17.471 -7.825 6.844 1.00 90.44 188 SER A CA 1
ATOM 1460 C C . SER A 1 188 ? -16.456 -8.359 7.848 1.00 90.44 188 SER A C 1
ATOM 1462 O O . SER A 1 188 ? -16.153 -9.547 7.821 1.00 90.44 188 SER A O 1
ATOM 1464 N N . CYS A 1 189 ? -15.974 -7.520 8.763 1.00 92.88 189 CYS A N 1
ATOM 1465 C CA . CYS A 1 189 ? -14.921 -7.901 9.705 1.00 92.88 189 CYS A CA 1
ATOM 1466 C C . CYS A 1 189 ? -15.214 -7.430 11.131 1.00 92.88 189 CYS A C 1
ATOM 1468 O O . CYS A 1 189 ? -15.668 -6.306 11.335 1.00 92.88 189 CYS A O 1
ATOM 1470 N N . ALA A 1 190 ? -14.924 -8.277 12.117 1.00 94.38 190 ALA A N 1
ATOM 1471 C CA . ALA A 1 190 ? -14.838 -7.899 13.519 1.00 94.38 190 ALA A CA 1
ATOM 1472 C C . ALA A 1 190 ? -13.433 -8.184 14.064 1.00 94.38 190 ALA A C 1
ATOM 1474 O O . ALA A 1 190 ? -12.865 -9.254 13.833 1.00 94.38 190 ALA A O 1
ATOM 1475 N N . VAL A 1 191 ? -12.896 -7.216 14.804 1.00 95.38 191 VAL A N 1
ATOM 1476 C CA . VAL A 1 191 ? -11.612 -7.288 15.500 1.00 95.38 191 VAL A CA 1
ATOM 1477 C C . VAL A 1 191 ? -11.829 -6.868 16.948 1.00 95.38 191 VAL A C 1
ATOM 1479 O O . VAL A 1 191 ? -12.209 -5.736 17.234 1.00 95.38 191 VAL A O 1
ATOM 1482 N N . SER A 1 192 ? -11.560 -7.781 17.872 1.00 94.81 192 SER A N 1
ATOM 1483 C CA . SER A 1 192 ? -11.604 -7.524 19.312 1.00 94.81 192 SER A CA 1
ATOM 1484 C C . SER A 1 192 ? -10.382 -6.735 19.800 1.00 94.81 192 SER A C 1
ATOM 1486 O O . SER A 1 192 ? -9.322 -6.746 19.171 1.00 94.81 192 SER A O 1
ATOM 1488 N N . ALA A 1 193 ? -10.487 -6.129 20.987 1.00 93.25 193 ALA A N 1
ATOM 1489 C CA . ALA A 1 193 ? -9.391 -5.372 21.598 1.00 93.25 193 ALA A CA 1
ATOM 1490 C C . ALA A 1 193 ? -8.120 -6.212 21.794 1.00 93.25 193 ALA A C 1
ATOM 1492 O O . ALA A 1 193 ? -7.015 -5.714 21.583 1.00 93.25 193 ALA A O 1
ATOM 1493 N N . GLN A 1 194 ? -8.273 -7.493 22.144 1.00 95.00 194 GLN A N 1
ATOM 1494 C CA . GLN A 1 194 ? -7.154 -8.424 22.292 1.00 95.00 194 GLN A CA 1
ATOM 1495 C C . GLN A 1 194 ? -6.465 -8.697 20.949 1.00 95.00 194 GLN A C 1
ATOM 1497 O O . GLN A 1 194 ? -5.236 -8.672 20.874 1.00 95.00 194 GLN A O 1
ATOM 1502 N N . GLN A 1 195 ? -7.242 -8.932 19.887 1.00 96.00 195 GLN A N 1
ATOM 1503 C CA . GLN A 1 195 ? -6.695 -9.153 18.546 1.00 96.00 195 GLN A CA 1
ATOM 1504 C C . GLN A 1 195 ? -5.988 -7.893 18.042 1.00 96.00 195 GLN A C 1
ATOM 1506 O O . GLN A 1 195 ? -4.864 -7.964 17.547 1.00 96.00 195 GLN A O 1
ATOM 1511 N N . TRP A 1 196 ? -6.593 -6.723 18.246 1.00 95.38 196 TRP A N 1
ATOM 1512 C CA . TRP A 1 196 ? -5.975 -5.449 17.909 1.00 95.38 196 TRP A CA 1
ATOM 1513 C C . TRP A 1 196 ? -4.656 -5.230 18.656 1.00 95.38 196 TRP A C 1
ATOM 1515 O O . TRP A 1 196 ? -3.648 -4.901 18.035 1.00 95.38 196 TRP A O 1
ATOM 1525 N N . GLN A 1 197 ? -4.608 -5.504 19.962 1.00 95.06 197 GLN A N 1
ATOM 1526 C CA . GLN A 1 197 ? -3.373 -5.400 20.738 1.00 95.06 197 GLN A CA 1
ATOM 1527 C C . GLN A 1 197 ? -2.266 -6.302 20.168 1.00 95.06 197 GLN A C 1
ATOM 1529 O O . GLN A 1 197 ? -1.128 -5.859 20.006 1.00 95.06 197 GLN A O 1
ATOM 1534 N N . GLN A 1 198 ? -2.590 -7.538 19.780 1.00 94.88 198 GLN A N 1
ATOM 1535 C CA . GLN A 1 198 ? -1.632 -8.432 19.123 1.00 94.88 198 GLN A CA 1
ATOM 1536 C C . GLN A 1 198 ? -1.138 -7.873 17.782 1.00 94.88 198 GLN A C 1
ATOM 1538 O O . GLN A 1 198 ? 0.065 -7.901 17.523 1.00 94.88 198 GLN A O 1
ATOM 1543 N N . MET A 1 199 ? -2.025 -7.302 16.962 1.00 94.94 199 MET A N 1
ATOM 1544 C CA . MET A 1 199 ? -1.631 -6.637 15.715 1.00 94.94 199 MET A CA 1
ATOM 1545 C C . MET A 1 199 ? -0.705 -5.446 15.969 1.00 94.94 199 MET A C 1
ATOM 1547 O O . MET A 1 199 ? 0.324 -5.319 15.306 1.00 94.94 199 MET A O 1
ATOM 1551 N N . THR A 1 200 ? -1.014 -4.604 16.961 1.00 94.38 200 THR A N 1
ATOM 1552 C CA . THR A 1 200 ? -0.154 -3.462 17.307 1.00 94.38 200 THR A CA 1
ATOM 1553 C C . THR A 1 200 ? 1.221 -3.912 17.801 1.00 94.38 200 THR A C 1
ATOM 1555 O O . THR A 1 200 ? 2.219 -3.318 17.401 1.00 94.38 200 THR A O 1
ATOM 1558 N N . ASN A 1 201 ? 1.314 -5.010 18.559 1.00 94.00 201 ASN A N 1
ATOM 1559 C CA . ASN A 1 201 ? 2.596 -5.588 18.973 1.00 94.00 201 ASN A CA 1
ATOM 1560 C C . ASN A 1 201 ? 3.418 -6.081 17.773 1.00 94.00 201 ASN A C 1
ATOM 1562 O O . ASN A 1 201 ? 4.615 -5.819 17.704 1.00 94.00 201 ASN A O 1
ATOM 1566 N N . ILE A 1 202 ? 2.782 -6.744 16.799 1.00 92.81 202 ILE A N 1
ATOM 1567 C CA . ILE A 1 202 ? 3.449 -7.153 15.550 1.00 92.81 202 ILE A CA 1
ATOM 1568 C C . ILE A 1 202 ? 3.949 -5.921 14.785 1.00 92.81 202 ILE A C 1
ATOM 1570 O O . ILE A 1 202 ? 5.068 -5.927 14.267 1.00 92.81 202 ILE A O 1
ATOM 1574 N N . SER A 1 203 ? 3.150 -4.849 14.763 1.00 91.56 203 SER A N 1
ATOM 1575 C CA . SER A 1 203 ? 3.479 -3.620 14.039 1.00 91.56 203 SER A CA 1
ATOM 1576 C C . SER A 1 203 ? 4.716 -2.888 14.574 1.00 91.56 203 SER A C 1
ATOM 1578 O O . SER A 1 203 ? 5.360 -2.160 13.826 1.00 91.56 203 SER A O 1
ATOM 1580 N N . GLN A 1 204 ? 5.104 -3.126 15.835 1.00 88.88 204 GLN A N 1
ATOM 1581 C CA . GLN A 1 204 ? 6.298 -2.516 16.437 1.00 88.88 204 GLN A CA 1
ATOM 1582 C C . GLN A 1 204 ? 7.610 -2.965 15.786 1.00 88.88 204 GLN A C 1
ATOM 1584 O O . GLN A 1 204 ? 8.591 -2.225 15.812 1.00 88.88 204 GLN A O 1
ATOM 1589 N N . LEU A 1 205 ? 7.642 -4.178 15.229 1.00 84.44 205 LEU A N 1
ATOM 1590 C CA . LEU A 1 205 ? 8.827 -4.724 14.563 1.00 84.44 205 LEU A CA 1
ATOM 1591 C C . LEU A 1 205 ? 8.885 -4.322 13.090 1.00 84.44 205 LEU A C 1
ATOM 1593 O O . LEU A 1 205 ? 9.957 -4.127 12.524 1.00 84.44 205 LEU A O 1
ATOM 1597 N N . THR A 1 206 ? 7.729 -4.262 12.438 1.00 82.12 206 THR A N 1
ATOM 1598 C CA . 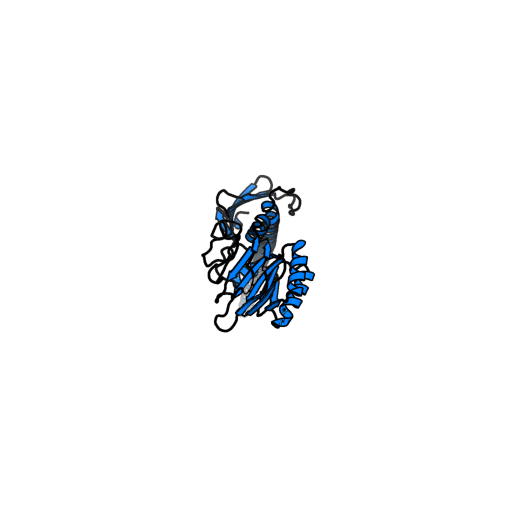THR A 1 206 ? 7.611 -3.917 11.023 1.00 82.12 206 THR A CA 1
ATOM 1599 C C . THR A 1 206 ? 6.243 -3.290 10.798 1.00 82.12 206 THR A C 1
ATOM 1601 O O . THR A 1 206 ? 5.262 -3.894 11.240 1.00 82.12 206 THR A O 1
ATOM 1604 N N . PRO A 1 207 ? 6.146 -2.151 10.088 1.00 85.50 207 PRO A N 1
ATOM 1605 C CA . PRO A 1 207 ? 4.867 -1.502 9.832 1.00 85.50 207 PRO A CA 1
ATOM 1606 C C . PRO A 1 207 ? 3.835 -2.463 9.234 1.00 85.50 207 PRO A C 1
ATOM 1608 O O . PRO A 1 207 ? 4.158 -3.269 8.359 1.00 85.50 207 PRO A O 1
ATOM 1611 N N . VAL A 1 208 ? 2.595 -2.373 9.712 1.00 91.00 208 VAL A N 1
ATOM 1612 C CA . VAL A 1 208 ? 1.460 -3.176 9.242 1.00 91.00 208 VAL A CA 1
ATOM 1613 C C . VAL A 1 208 ? 0.485 -2.263 8.506 1.00 91.00 208 VAL A C 1
ATOM 1615 O O . VAL A 1 208 ? 0.036 -1.257 9.052 1.00 91.00 208 VAL A O 1
ATOM 1618 N N . ASN A 1 209 ? 0.158 -2.621 7.265 1.00 88.12 209 ASN A N 1
ATOM 1619 C CA . ASN A 1 209 ? -0.715 -1.858 6.381 1.00 88.12 209 ASN A CA 1
ATOM 1620 C C . ASN A 1 209 ? -1.997 -2.645 6.101 1.00 88.12 209 ASN A C 1
ATOM 1622 O O . ASN A 1 209 ? -1.987 -3.673 5.420 1.00 88.12 209 ASN A O 1
ATOM 1626 N N . LEU A 1 210 ? -3.119 -2.153 6.611 1.00 92.44 210 LEU A N 1
ATOM 1627 C CA . LEU A 1 210 ? -4.417 -2.813 6.542 1.00 92.44 210 LEU A CA 1
ATOM 1628 C C . LEU A 1 210 ? -5.359 -2.013 5.651 1.00 92.44 210 LEU A C 1
ATOM 1630 O O . LEU A 1 210 ? -5.527 -0.813 5.853 1.00 92.44 210 LEU A O 1
ATOM 1634 N N . LEU A 1 211 ? -5.991 -2.688 4.694 1.00 90.75 211 LEU A N 1
ATOM 1635 C CA . LEU A 1 211 ? -7.038 -2.122 3.849 1.00 90.75 211 LEU A CA 1
ATOM 1636 C C . LEU A 1 211 ? -8.316 -2.940 4.007 1.00 90.75 211 LEU A C 1
ATOM 1638 O O . LEU A 1 211 ? -8.416 -4.040 3.474 1.00 90.75 211 LEU A O 1
ATOM 1642 N N . PHE A 1 212 ? -9.290 -2.397 4.725 1.00 90.56 212 PHE A N 1
ATOM 1643 C CA . PHE A 1 212 ? -10.609 -2.991 4.912 1.00 90.56 212 PHE A CA 1
ATOM 1644 C C . PHE A 1 212 ? -11.541 -2.573 3.777 1.00 90.56 212 PHE A C 1
ATOM 1646 O O . PHE A 1 212 ? -11.681 -1.385 3.506 1.00 90.56 212 PHE A O 1
ATOM 1653 N N . ILE A 1 213 ? -12.179 -3.538 3.116 1.00 88.69 213 ILE A N 1
ATOM 1654 C CA . ILE A 1 213 ? -13.079 -3.323 1.979 1.00 88.69 213 ILE A CA 1
ATOM 1655 C C . ILE A 1 213 ? -14.329 -4.163 2.179 1.00 88.69 213 ILE A C 1
ATOM 1657 O O . ILE A 1 213 ? -14.267 -5.389 2.226 1.00 88.69 213 ILE A O 1
ATOM 1661 N N . GLY A 1 214 ? -15.478 -3.514 2.292 1.00 86.00 214 GLY A N 1
ATOM 1662 C CA . GLY A 1 214 ? -16.695 -4.224 2.649 1.00 86.00 214 GLY A CA 1
ATOM 1663 C C . GLY A 1 214 ? -17.796 -3.293 3.101 1.00 86.00 214 GLY A C 1
ATOM 1664 O O . GLY A 1 214 ? -17.815 -2.109 2.754 1.00 86.00 214 GLY A O 1
ATOM 1665 N N . SER A 1 215 ? -18.732 -3.864 3.843 1.00 78.62 215 SER A N 1
ATOM 1666 C CA . SER A 1 215 ? -19.974 -3.210 4.230 1.00 78.62 215 SER A CA 1
ATOM 1667 C C . SER A 1 215 ? -20.044 -2.932 5.735 1.00 78.62 215 SER A C 1
ATOM 1669 O O . SER A 1 215 ? -20.414 -1.819 6.103 1.00 78.62 215 SER A O 1
ATOM 1671 N N . SER A 1 216 ? -19.612 -3.863 6.602 1.00 85.94 216 SER A N 1
ATOM 1672 C CA . SER A 1 216 ? -19.617 -3.694 8.067 1.00 85.94 216 SER A CA 1
ATOM 1673 C C . SER A 1 216 ? -18.271 -4.004 8.729 1.00 85.94 216 SER A C 1
ATOM 1675 O O . SER A 1 216 ? -17.678 -5.062 8.495 1.00 85.94 216 SER A O 1
ATOM 1677 N N . PHE A 1 217 ? -17.834 -3.116 9.626 1.00 87.50 217 PHE A N 1
ATOM 1678 C CA . PHE A 1 217 ? -16.587 -3.257 10.378 1.00 87.50 217 PHE A CA 1
ATOM 1679 C C . PHE A 1 217 ? -16.806 -2.952 11.857 1.00 87.50 217 PHE A C 1
ATOM 1681 O O . PHE A 1 217 ? -17.227 -1.849 12.182 1.00 87.50 217 PHE A O 1
ATOM 1688 N N . ASP A 1 218 ? -16.460 -3.891 12.738 1.00 90.69 218 ASP A N 1
ATOM 1689 C CA . ASP A 1 218 ? -16.434 -3.662 14.186 1.00 90.69 218 ASP A CA 1
ATOM 1690 C C . ASP A 1 218 ? -14.987 -3.758 14.665 1.00 90.69 218 ASP A C 1
ATOM 1692 O O . ASP A 1 218 ? -14.404 -4.841 14.690 1.00 90.69 218 ASP A O 1
ATOM 1696 N N . LEU A 1 219 ? -14.389 -2.631 15.031 1.00 91.12 219 LEU A N 1
ATOM 1697 C CA . LEU A 1 219 ? -13.012 -2.562 15.500 1.00 91.12 219 LEU A CA 1
ATOM 1698 C C . LEU A 1 219 ? -13.000 -2.098 16.952 1.00 91.12 219 LEU A C 1
ATOM 1700 O O . LEU A 1 219 ? -13.287 -0.943 17.256 1.00 91.12 219 LEU A O 1
ATOM 1704 N N . SER A 1 220 ? -12.635 -2.990 17.861 1.00 91.31 220 SER A N 1
ATOM 1705 C CA . SER A 1 220 ? -12.263 -2.618 19.221 1.00 91.31 220 SER A CA 1
ATOM 1706 C C . SER A 1 220 ? -10.766 -2.371 19.267 1.00 91.31 220 SER A C 1
ATOM 1708 O O . SER A 1 220 ? -9.965 -3.298 19.162 1.00 91.31 220 SER A O 1
ATOM 1710 N N . VAL A 1 221 ? -10.390 -1.102 19.389 1.00 88.81 221 VAL A N 1
ATOM 1711 C CA . VAL A 1 221 ? -9.009 -0.646 19.247 1.00 88.81 221 VAL A CA 1
ATOM 1712 C C . VAL A 1 221 ? -8.416 -0.252 20.590 1.00 88.81 221 VAL A C 1
ATOM 1714 O O . VAL A 1 221 ? -9.066 0.312 21.468 1.00 88.81 221 VAL A O 1
ATOM 1717 N N . SER A 1 222 ? -7.142 -0.582 20.752 1.00 84.81 222 SER A N 1
ATOM 1718 C CA . SER A 1 222 ? -6.340 -0.242 21.920 1.00 84.81 222 SER A CA 1
ATOM 1719 C C . SER A 1 222 ? -4.878 -0.107 21.495 1.00 84.81 222 SER A C 1
ATOM 1721 O O . SER A 1 222 ? -4.385 -0.906 20.708 1.00 84.81 222 SER A O 1
ATOM 1723 N N . SER A 1 223 ? -4.125 0.854 22.026 1.00 88.12 223 SER A N 1
ATOM 1724 C CA . SER A 1 223 ? -2.708 1.053 21.644 1.00 88.12 223 SER A CA 1
ATOM 1725 C C . SER A 1 223 ? -2.497 1.609 20.222 1.00 88.12 223 SER A C 1
ATOM 1727 O O . SER A 1 223 ? -3.429 1.754 19.431 1.00 88.12 223 SER A O 1
ATOM 1729 N N . THR A 1 224 ? -1.243 1.950 19.909 1.00 89.31 224 THR A N 1
ATOM 1730 C CA . THR A 1 224 ? -0.854 2.575 18.637 1.00 89.31 224 THR A CA 1
ATOM 1731 C C . THR A 1 224 ? -0.500 1.540 17.572 1.00 89.31 224 THR A C 1
ATOM 1733 O O . THR A 1 224 ? 0.446 0.775 17.758 1.00 89.31 224 THR A O 1
ATOM 1736 N N . LEU A 1 225 ? -1.196 1.562 16.434 1.00 90.50 225 LEU A N 1
ATOM 1737 C CA . LEU A 1 225 ? -0.792 0.831 15.230 1.00 90.50 225 LEU A CA 1
ATOM 1738 C C . LEU A 1 225 ? 0.349 1.574 14.528 1.00 90.50 225 LEU A C 1
ATOM 1740 O O . LEU A 1 225 ? 0.223 2.759 14.229 1.00 90.50 225 LEU A O 1
ATOM 1744 N N . GLN A 1 226 ? 1.442 0.878 14.231 1.00 89.19 226 GLN A N 1
ATOM 1745 C CA . GLN A 1 226 ? 2.522 1.405 13.402 1.00 89.19 226 GLN A CA 1
ATOM 1746 C C . GLN A 1 226 ? 2.293 1.001 11.940 1.00 89.19 226 GLN A C 1
ATOM 1748 O O . GLN A 1 226 ? 2.374 -0.181 11.608 1.00 89.19 226 GLN A O 1
ATOM 1753 N N . GLY A 1 227 ? 2.005 1.962 11.062 1.00 82.38 227 GLY A N 1
ATOM 1754 C CA . GLY A 1 227 ? 1.706 1.697 9.649 1.00 82.38 227 GLY A CA 1
ATOM 1755 C C . GLY A 1 227 ? 0.459 2.421 9.155 1.00 82.38 227 GLY A C 1
ATOM 1756 O O . GLY A 1 227 ? 0.169 3.533 9.599 1.00 82.38 227 GLY A O 1
ATOM 1757 N N . VAL A 1 228 ? -0.250 1.819 8.200 1.00 82.81 228 VAL A N 1
ATOM 1758 C CA . VAL A 1 228 ? -1.415 2.438 7.555 1.00 82.81 228 VAL A CA 1
ATOM 1759 C C . VAL A 1 228 ? -2.691 1.656 7.837 1.00 82.81 228 VAL A C 1
ATOM 1761 O O . VAL A 1 228 ? -2.748 0.449 7.620 1.00 82.81 228 VAL A O 1
ATOM 1764 N N . LEU A 1 229 ? -3.739 2.357 8.261 1.00 86.25 229 LEU A N 1
ATOM 1765 C CA . LEU A 1 229 ? -5.103 1.839 8.301 1.00 86.25 229 LEU A CA 1
ATOM 1766 C C . LEU A 1 229 ? -5.933 2.537 7.227 1.00 86.25 229 LEU A C 1
ATOM 1768 O O . LEU A 1 229 ? -6.072 3.756 7.241 1.00 86.25 229 LEU A O 1
ATOM 1772 N N . ALA A 1 230 ? -6.519 1.762 6.327 1.00 83.81 230 ALA A N 1
ATOM 1773 C CA . ALA A 1 230 ? -7.476 2.230 5.344 1.00 83.81 230 ALA A CA 1
ATOM 1774 C C . ALA A 1 230 ? -8.799 1.474 5.503 1.00 83.81 230 ALA A C 1
ATOM 1776 O O . ALA A 1 230 ? -8.806 0.247 5.589 1.00 83.81 230 ALA A O 1
ATOM 1777 N N . ILE A 1 231 ? -9.918 2.195 5.523 1.00 83.62 231 ILE A N 1
ATOM 1778 C CA . ILE A 1 231 ? -11.264 1.612 5.535 1.00 83.62 231 ILE A CA 1
ATOM 1779 C C . ILE A 1 231 ? -12.027 2.142 4.331 1.00 83.62 231 ILE A C 1
ATOM 1781 O O . ILE A 1 231 ? -12.161 3.352 4.167 1.00 83.62 231 ILE A O 1
ATOM 1785 N N . TRP A 1 232 ? -12.529 1.233 3.504 1.00 82.38 232 TRP A N 1
ATOM 1786 C CA . TRP A 1 232 ? -13.291 1.520 2.301 1.00 82.38 232 TRP A CA 1
ATOM 1787 C C . TRP A 1 232 ? -14.655 0.832 2.359 1.00 82.38 232 TRP A C 1
ATOM 1789 O O . TRP A 1 232 ? -14.796 -0.370 2.116 1.00 82.38 232 TRP A O 1
ATOM 1799 N N . GLN A 1 233 ? -15.678 1.616 2.676 1.00 79.56 233 GLN A N 1
ATOM 1800 C CA . GLN A 1 233 ? -17.064 1.178 2.683 1.00 79.56 233 GLN A CA 1
ATOM 1801 C C . GLN A 1 233 ? -17.638 1.212 1.262 1.00 79.56 233 GLN A C 1
ATOM 1803 O O . GLN A 1 233 ? -17.488 2.205 0.547 1.00 79.56 233 GLN A O 1
ATOM 1808 N N . THR A 1 234 ? -18.280 0.117 0.854 1.00 77.50 234 THR A N 1
ATOM 1809 C CA . THR A 1 234 ? -18.790 -0.084 -0.518 1.00 77.50 234 THR A CA 1
ATOM 1810 C C . THR A 1 234 ? -20.321 -0.066 -0.635 1.00 77.50 234 THR A C 1
ATOM 1812 O O . THR A 1 234 ? -20.826 0.155 -1.732 1.00 77.50 234 THR A O 1
ATOM 1815 N N . GLU A 1 235 ? -21.070 -0.233 0.464 1.00 71.12 235 GLU A N 1
ATOM 1816 C CA . GLU A 1 235 ? -22.542 -0.371 0.466 1.00 71.12 235 GLU A CA 1
ATOM 1817 C C . GLU A 1 235 ? -23.226 0.575 1.473 1.00 71.12 235 GLU A C 1
ATOM 1819 O O . GLU A 1 235 ? -22.674 0.852 2.537 1.00 71.12 235 GLU A O 1
ATOM 1824 N N . SER A 1 236 ? -24.420 1.089 1.140 1.00 60.19 236 SER A N 1
ATOM 1825 C CA . SER A 1 236 ? -24.867 2.414 1.604 1.00 60.19 236 SER A CA 1
ATOM 1826 C C . SER A 1 236 ? -25.885 2.510 2.749 1.00 60.19 236 SER A C 1
ATOM 1828 O O . SER A 1 236 ? -26.046 3.624 3.245 1.00 60.19 236 SER A O 1
ATOM 1830 N N . VAL A 1 237 ? -26.586 1.455 3.195 1.00 54.62 237 VAL A N 1
ATOM 1831 C CA . VAL A 1 237 ? -27.831 1.704 3.973 1.00 54.62 237 VAL A CA 1
ATOM 1832 C C . VAL A 1 237 ? -27.901 1.078 5.372 1.00 54.62 237 VAL A C 1
ATOM 1834 O O . VAL A 1 237 ? -28.175 1.819 6.309 1.00 54.62 237 VAL A O 1
ATOM 1837 N N . ASP A 1 238 ? -27.568 -0.201 5.565 1.00 57.84 238 ASP A N 1
ATOM 1838 C CA . ASP A 1 238 ? -27.818 -0.881 6.860 1.00 57.84 238 ASP A CA 1
ATOM 1839 C C . ASP A 1 238 ? -26.555 -1.326 7.612 1.00 57.84 238 ASP A C 1
ATOM 1841 O O . ASP A 1 238 ? -26.633 -2.022 8.625 1.00 57.84 238 ASP A O 1
ATOM 1845 N N . MET A 1 239 ? -25.372 -0.963 7.117 1.00 64.38 239 MET A N 1
ATOM 1846 C CA . MET A 1 239 ? -24.114 -1.475 7.651 1.00 64.38 239 MET A CA 1
ATOM 1847 C C . MET A 1 239 ? -23.255 -0.363 8.238 1.00 64.38 239 MET A C 1
ATOM 1849 O O . MET A 1 239 ? -22.976 0.646 7.593 1.00 64.38 239 MET A O 1
ATOM 1853 N N . GLN A 1 240 ? -22.843 -0.574 9.485 1.00 72.69 240 GLN A N 1
ATOM 1854 C CA . GLN A 1 240 ? -22.106 0.401 10.274 1.00 72.69 240 GLN A CA 1
ATOM 1855 C C . GLN A 1 240 ? -20.624 0.035 10.364 1.00 72.69 240 GLN A C 1
ATOM 1857 O O . GLN A 1 240 ? -20.243 -1.143 10.410 1.00 72.69 240 GLN A O 1
ATOM 1862 N N . VAL A 1 241 ? -19.803 1.083 10.396 1.00 78.06 241 VAL A N 1
ATOM 1863 C CA . VAL A 1 241 ? -18.405 1.034 10.816 1.00 78.06 241 VAL A CA 1
ATOM 1864 C C . VAL A 1 241 ? -18.371 1.501 12.263 1.00 78.06 241 VAL A C 1
ATOM 1866 O O . VAL A 1 241 ? -18.580 2.678 12.540 1.00 78.06 241 VAL A O 1
ATOM 1869 N N . ASN A 1 242 ? -18.148 0.572 13.184 1.00 83.69 242 ASN A N 1
ATOM 1870 C CA . ASN A 1 242 ? -18.059 0.845 14.607 1.00 83.69 242 ASN A CA 1
ATOM 1871 C C . ASN A 1 242 ? -16.598 0.742 15.056 1.00 83.69 242 ASN A C 1
ATOM 1873 O O . ASN A 1 242 ? -15.982 -0.317 14.942 1.00 83.69 242 ASN A O 1
ATOM 1877 N N . ILE A 1 243 ? -16.041 1.840 15.569 1.00 83.31 243 ILE A N 1
ATOM 1878 C CA . ILE A 1 243 ? -14.698 1.873 16.151 1.00 83.31 243 ILE A CA 1
ATOM 1879 C C . ILE A 1 243 ? -14.846 2.228 17.627 1.00 83.31 243 ILE A C 1
ATOM 1881 O O . ILE A 1 243 ? -15.180 3.358 17.974 1.00 83.31 243 ILE A O 1
ATOM 1885 N N . THR A 1 244 ? -14.588 1.250 18.490 1.00 85.50 244 THR A N 1
ATOM 1886 C CA . THR A 1 244 ? -14.711 1.374 19.948 1.00 85.50 244 THR A CA 1
ATOM 1887 C C . THR A 1 244 ? -13.325 1.496 20.583 1.00 85.50 244 THR A C 1
ATOM 1889 O O . THR A 1 244 ? -12.425 0.718 20.265 1.00 85.50 244 THR A O 1
ATOM 1892 N N . GLY A 1 245 ? -13.148 2.464 21.487 1.00 81.19 245 GLY A N 1
ATOM 1893 C CA . GLY A 1 245 ? -11.868 2.775 22.138 1.00 81.19 245 GLY A CA 1
ATOM 1894 C C . GLY A 1 245 ? -11.088 3.927 21.485 1.00 81.19 245 GLY A C 1
ATOM 1895 O O . GLY A 1 245 ? -11.561 4.584 20.560 1.00 81.19 245 GLY A O 1
ATOM 1896 N N . SER A 1 246 ? -9.876 4.189 21.985 1.00 80.06 246 SER A N 1
ATOM 1897 C CA . SER A 1 246 ? -8.998 5.257 21.480 1.00 80.06 246 SER A CA 1
ATOM 1898 C C . SER A 1 246 ? -8.129 4.759 20.327 1.00 80.06 246 SER A C 1
ATOM 1900 O O . SER A 1 246 ? -7.111 4.094 20.544 1.00 80.06 246 SER A O 1
ATOM 1902 N N . LEU A 1 247 ? -8.509 5.105 19.095 1.00 80.50 247 LEU A N 1
ATOM 1903 C CA . LEU A 1 247 ? -7.698 4.818 17.914 1.00 80.50 247 LEU A CA 1
ATOM 1904 C C . LEU A 1 247 ? -6.421 5.662 17.941 1.00 80.50 247 LEU A C 1
ATOM 1906 O O . LEU A 1 247 ? -6.479 6.891 17.926 1.00 80.50 247 LEU A O 1
ATOM 1910 N N . SER A 1 248 ? -5.271 4.992 17.935 1.00 84.88 248 SER A N 1
ATOM 1911 C CA . SER A 1 248 ? -3.965 5.629 17.798 1.00 84.88 248 SER A CA 1
ATOM 1912 C C . SER A 1 248 ? -3.217 5.008 16.623 1.00 84.88 248 SER A C 1
ATOM 1914 O O . SER A 1 248 ? -3.067 3.786 16.560 1.00 84.88 248 SER A O 1
ATOM 1916 N N . ILE A 1 249 ? -2.759 5.826 15.678 1.00 81.50 249 ILE A N 1
ATOM 1917 C CA . ILE A 1 249 ? -1.999 5.371 14.505 1.00 81.50 249 ILE A CA 1
ATOM 1918 C C . ILE A 1 249 ? -0.746 6.229 14.364 1.00 81.50 249 ILE A C 1
ATOM 1920 O O . ILE A 1 249 ? -0.815 7.452 14.411 1.00 81.50 249 ILE A O 1
ATOM 1924 N N . ASP A 1 250 ? 0.398 5.579 14.193 1.00 81.25 250 ASP A N 1
ATOM 1925 C CA . ASP A 1 250 ? 1.699 6.179 13.911 1.00 81.25 250 ASP A CA 1
ATOM 1926 C C . ASP A 1 250 ? 2.090 5.815 12.472 1.00 81.25 250 ASP A C 1
ATOM 1928 O O . ASP A 1 250 ? 2.640 4.739 12.195 1.00 81.25 250 ASP A O 1
ATOM 1932 N N . GLY A 1 251 ? 1.708 6.705 11.555 1.00 75.50 251 GLY A N 1
ATOM 1933 C CA . GLY A 1 251 ? 1.655 6.465 10.118 1.00 75.50 251 GLY A CA 1
ATOM 1934 C C . GLY A 1 251 ? 0.420 7.132 9.513 1.00 75.50 251 GLY A C 1
ATOM 1935 O O . GLY A 1 251 ? 0.223 8.328 9.717 1.00 75.50 251 GLY A O 1
ATOM 1936 N N . GLY A 1 252 ? -0.391 6.380 8.761 1.00 74.81 252 GLY A N 1
ATOM 1937 C CA . GLY A 1 252 ? -1.510 6.923 7.979 1.00 74.81 252 GLY A CA 1
ATOM 1938 C C . GLY A 1 252 ? -2.874 6.340 8.351 1.00 74.81 252 GLY A C 1
ATOM 1939 O O . GLY A 1 252 ? -3.011 5.133 8.531 1.00 74.81 252 GLY A O 1
ATOM 1940 N N . LEU A 1 253 ? -3.901 7.187 8.407 1.00 75.50 253 LEU A N 1
ATOM 1941 C CA . LEU A 1 253 ? -5.303 6.768 8.464 1.00 75.50 253 LEU A CA 1
ATOM 1942 C C . LEU A 1 253 ? -6.027 7.272 7.220 1.00 75.50 253 LEU A C 1
ATOM 1944 O O . LEU A 1 253 ? -5.945 8.457 6.902 1.00 75.50 253 LEU A O 1
ATOM 1948 N N . HIS A 1 254 ? -6.770 6.389 6.566 1.00 74.06 254 HIS A N 1
ATOM 1949 C CA . HIS A 1 254 ? -7.638 6.728 5.453 1.00 74.06 254 HIS A CA 1
ATOM 1950 C C . HIS A 1 254 ? -9.027 6.126 5.632 1.00 74.06 254 HIS A C 1
ATOM 1952 O O . HIS A 1 254 ? -9.172 4.958 5.984 1.00 74.06 254 HIS A O 1
ATOM 1958 N N . LEU A 1 255 ? -10.055 6.919 5.350 1.00 73.19 255 LEU A N 1
ATOM 1959 C CA . LEU A 1 255 ? -11.445 6.525 5.523 1.00 73.19 255 LEU A CA 1
ATOM 1960 C C . LEU A 1 255 ? -12.246 6.944 4.294 1.00 73.19 255 LEU A C 1
ATOM 1962 O O . LEU A 1 255 ? -12.322 8.124 3.967 1.00 73.19 255 LEU A O 1
ATOM 1966 N N . HIS A 1 256 ? -12.866 5.979 3.635 1.00 74.75 256 HIS A N 1
ATOM 1967 C CA . HIS A 1 256 ? -13.886 6.184 2.623 1.00 74.75 256 HIS A CA 1
ATOM 1968 C C . HIS A 1 256 ? -15.173 5.565 3.157 1.00 74.75 256 HIS A C 1
ATOM 1970 O O . HIS A 1 256 ? -15.365 4.351 3.101 1.00 74.75 256 HIS A O 1
ATOM 1976 N N . LEU A 1 257 ? -16.016 6.400 3.754 1.00 72.19 257 LEU A N 1
ATOM 1977 C CA . LEU A 1 257 ? -17.199 5.980 4.494 1.00 72.19 257 LEU A CA 1
ATOM 1978 C C . LEU A 1 257 ? -18.432 6.602 3.855 1.00 72.19 257 LEU A C 1
ATOM 1980 O O . LEU A 1 257 ? -18.404 7.757 3.432 1.00 72.19 257 LEU A O 1
ATOM 1984 N N . LEU A 1 258 ? -19.507 5.826 3.793 1.00 71.31 258 LEU A N 1
ATOM 1985 C CA . LEU A 1 258 ? -20.794 6.259 3.256 1.00 71.31 258 LEU A CA 1
ATOM 1986 C C . LEU A 1 258 ? -21.680 6.877 4.347 1.00 71.31 258 LEU A C 1
ATOM 1988 O O . LEU A 1 258 ? -22.639 7.576 4.031 1.00 71.31 258 LEU A O 1
ATOM 1992 N N . GLN A 1 259 ? -21.348 6.647 5.622 1.00 66.25 259 GLN A N 1
ATOM 1993 C CA . GLN A 1 259 ? -22.027 7.201 6.793 1.00 66.25 259 GLN A CA 1
ATOM 1994 C C . GLN A 1 259 ? -21.005 7.722 7.821 1.00 66.25 259 GLN A C 1
ATOM 1996 O O . GLN A 1 259 ? -19.836 7.332 7.810 1.00 66.25 259 GLN A O 1
ATOM 2001 N N . VAL A 1 260 ? -21.448 8.621 8.703 1.00 62.03 260 VAL A N 1
ATOM 2002 C CA . VAL A 1 260 ? -20.636 9.188 9.795 1.00 62.03 260 VAL A CA 1
ATOM 2003 C C . VAL A 1 260 ? -20.356 8.106 10.844 1.00 62.03 260 VAL A C 1
ATOM 2005 O O . VAL A 1 260 ? -21.276 7.394 11.239 1.00 62.03 260 VAL A O 1
ATOM 2008 N N . ILE A 1 261 ? -19.112 7.993 11.321 1.00 62.12 261 ILE A N 1
ATOM 2009 C CA . ILE A 1 261 ? -18.785 7.131 12.465 1.00 62.12 261 ILE A CA 1
ATOM 2010 C C . ILE A 1 261 ? -19.148 7.875 13.749 1.00 62.12 261 ILE A C 1
ATOM 2012 O O . ILE A 1 261 ? -18.637 8.965 14.025 1.00 62.12 261 ILE A O 1
ATOM 2016 N N . GLU A 1 262 ? -20.001 7.265 14.566 1.00 54.22 262 GLU A N 1
ATOM 2017 C CA . GLU A 1 262 ? -20.216 7.692 15.946 1.00 54.22 262 GLU A CA 1
ATOM 2018 C C . GLU A 1 262 ? -19.012 7.251 16.792 1.00 54.22 262 GLU A C 1
ATOM 2020 O O . GLU A 1 262 ? -18.949 6.128 17.284 1.00 54.22 262 GLU A O 1
ATOM 2025 N N . ALA A 1 263 ? -18.007 8.120 16.929 1.00 54.53 263 ALA A N 1
ATOM 2026 C CA . ALA A 1 263 ? -16.910 7.885 17.865 1.00 54.53 263 ALA A CA 1
ATOM 2027 C C . ALA A 1 263 ? -17.436 8.076 19.296 1.00 54.53 263 ALA A C 1
ATOM 2029 O O . ALA A 1 263 ? -17.741 9.197 19.703 1.00 54.53 263 ALA A O 1
ATOM 2030 N N . SER A 1 264 ? -17.578 6.985 20.051 1.00 48.34 264 SER A N 1
ATOM 2031 C CA . SER A 1 264 ? -18.221 7.021 21.367 1.00 48.34 264 SER A CA 1
ATOM 2032 C C . SER A 1 264 ? -17.312 7.508 22.505 1.00 48.34 264 SER A C 1
ATOM 2034 O O . SER A 1 264 ? -17.837 7.927 23.530 1.00 48.34 264 SER A O 1
ATOM 2036 N N . GLU A 1 265 ? -15.977 7.480 22.363 1.00 55.03 265 GLU A N 1
ATOM 2037 C CA . GLU A 1 265 ? -15.020 7.856 23.427 1.00 55.03 265 GLU A CA 1
ATOM 2038 C C . GLU A 1 265 ? -13.672 8.408 22.874 1.00 55.03 265 GLU A C 1
ATOM 2040 O O . GLU A 1 265 ? -13.539 8.593 21.662 1.00 55.03 265 GLU A O 1
ATOM 2045 N N . PRO A 1 266 ? -12.701 8.801 23.733 1.00 51.84 266 PRO A N 1
ATOM 2046 C CA . PRO A 1 266 ? -11.959 10.049 23.582 1.00 51.84 266 PRO A CA 1
ATOM 2047 C C . PRO A 1 266 ? -10.979 10.017 22.398 1.00 51.84 266 PRO A C 1
ATOM 2049 O O . PRO A 1 266 ? -9.889 9.466 22.525 1.00 51.84 266 PRO A O 1
ATOM 2052 N N . GLY A 1 267 ? -11.361 10.668 21.296 1.00 61.94 267 GLY A N 1
ATOM 2053 C CA . GLY A 1 267 ? -10.494 11.174 20.226 1.00 61.94 267 GLY A CA 1
ATOM 2054 C C . GLY A 1 267 ? -9.672 10.143 19.441 1.00 61.94 267 GLY A C 1
ATOM 2055 O O . GLY A 1 267 ? -9.079 9.208 19.971 1.00 61.94 267 GLY A O 1
ATOM 2056 N N . TRP A 1 268 ? -9.558 10.352 18.134 1.00 70.75 268 TRP A N 1
ATOM 2057 C CA . TRP A 1 268 ? -8.547 9.657 17.339 1.00 70.75 268 TRP A CA 1
ATOM 2058 C C . TRP A 1 268 ? -7.236 10.432 17.381 1.00 70.75 268 TRP A C 1
ATOM 2060 O O . TRP A 1 268 ? -7.218 11.647 17.171 1.00 70.75 268 TRP A O 1
ATOM 2070 N N . VAL A 1 269 ? -6.141 9.721 17.646 1.00 70.81 269 VAL A N 1
ATOM 2071 C CA . VAL A 1 269 ? -4.786 10.274 17.674 1.00 70.81 269 VAL A CA 1
ATOM 2072 C C . VAL A 1 269 ? -4.022 9.741 16.476 1.00 70.81 269 VAL A C 1
ATOM 2074 O O . VAL A 1 269 ? -3.728 8.552 16.380 1.00 70.81 269 VAL A O 1
ATOM 2077 N N . ILE A 1 270 ? -3.664 10.629 15.559 1.00 69.94 270 ILE A N 1
ATOM 2078 C CA . ILE A 1 270 ? -2.913 10.255 14.362 1.00 69.94 270 ILE A CA 1
ATOM 2079 C C . ILE A 1 270 ? -1.576 10.972 14.455 1.00 69.94 270 ILE A C 1
ATOM 2081 O O . ILE A 1 270 ? -1.494 12.194 14.338 1.00 69.94 270 ILE A O 1
ATOM 2085 N N . ARG A 1 271 ? -0.536 10.200 14.768 1.00 68.88 271 ARG A N 1
ATOM 2086 C CA . ARG A 1 271 ? 0.836 10.681 14.875 1.00 68.88 271 ARG A CA 1
ATOM 2087 C C . ARG A 1 271 ? 1.466 10.622 13.499 1.00 68.88 271 ARG A C 1
ATOM 2089 O O . ARG A 1 271 ? 1.631 9.549 12.918 1.00 68.88 271 ARG A O 1
ATOM 2096 N N . GLU A 1 272 ? 1.834 11.790 13.002 1.00 62.50 272 GLU A N 1
ATOM 2097 C CA . GLU A 1 272 ? 2.560 11.897 11.750 1.00 62.50 272 GLU A CA 1
ATOM 2098 C C . GLU A 1 272 ? 3.984 11.396 11.936 1.00 62.50 272 GLU A C 1
ATOM 2100 O O . GLU A 1 272 ? 4.799 11.987 12.645 1.00 62.50 272 GLU A O 1
ATOM 2105 N N . ASN A 1 273 ? 4.285 10.300 11.259 1.00 66.06 273 ASN A N 1
ATOM 2106 C CA . ASN A 1 273 ? 5.636 9.807 11.125 1.00 66.06 273 ASN A CA 1
ATOM 2107 C C . ASN A 1 273 ? 6.028 9.923 9.665 1.00 66.06 273 ASN A C 1
ATOM 2109 O O . ASN A 1 273 ? 5.675 9.082 8.839 1.00 66.06 273 ASN A O 1
ATOM 2113 N N . THR A 1 274 ? 6.720 11.021 9.358 1.00 63.72 274 THR A N 1
ATOM 2114 C CA . THR A 1 274 ? 7.126 11.398 8.000 1.00 63.72 274 THR A CA 1
ATOM 2115 C C . THR A 1 274 ? 7.805 10.249 7.271 1.00 63.72 274 THR A C 1
ATOM 2117 O O . THR A 1 274 ? 7.537 10.052 6.090 1.00 63.72 274 THR A O 1
ATOM 2120 N N . GLN A 1 275 ? 8.614 9.460 7.982 1.00 67.94 275 GLN A N 1
ATOM 2121 C CA . GLN A 1 275 ? 9.260 8.282 7.426 1.00 67.94 275 GLN A CA 1
ATOM 2122 C C . GLN A 1 275 ? 8.212 7.282 6.910 1.00 67.94 275 GLN A C 1
ATOM 2124 O O . GLN A 1 275 ? 8.113 7.010 5.716 1.00 67.94 275 GLN A O 1
ATOM 2129 N N . ARG A 1 276 ? 7.340 6.801 7.795 1.00 69.19 276 ARG A N 1
ATOM 2130 C CA . ARG A 1 276 ? 6.327 5.786 7.459 1.00 69.19 276 ARG A CA 1
ATOM 2131 C C . ARG A 1 276 ? 5.324 6.261 6.417 1.00 69.19 276 ARG A C 1
ATOM 2133 O O . ARG A 1 276 ? 4.890 5.489 5.568 1.00 69.19 276 ARG A O 1
ATOM 2140 N N . LEU A 1 277 ? 4.965 7.540 6.467 1.00 68.38 277 LEU A N 1
ATOM 2141 C CA . LEU A 1 277 ? 4.088 8.163 5.482 1.00 68.38 277 LEU A CA 1
ATOM 2142 C C . LEU A 1 277 ? 4.737 8.204 4.094 1.00 68.38 277 LEU A C 1
ATOM 2144 O O . LEU A 1 277 ? 4.068 7.959 3.090 1.00 68.38 277 LEU A O 1
ATOM 2148 N N . GLN A 1 278 ? 6.043 8.469 4.019 1.00 67.19 278 GLN A N 1
ATOM 2149 C CA . GLN A 1 278 ? 6.789 8.415 2.764 1.00 67.19 278 GLN A CA 1
ATOM 2150 C C . GLN A 1 278 ? 6.934 6.979 2.247 1.00 67.19 278 GLN A C 1
ATOM 2152 O O . GLN A 1 278 ? 6.661 6.747 1.069 1.00 67.19 278 GLN A O 1
ATOM 2157 N N . GLU A 1 279 ? 7.267 6.013 3.107 1.00 70.81 279 GLU A N 1
ATOM 2158 C CA . GLU A 1 279 ? 7.314 4.586 2.747 1.00 70.81 279 GLU A CA 1
ATOM 2159 C C . GLU A 1 279 ? 5.979 4.123 2.147 1.00 70.81 279 GLU A C 1
ATOM 2161 O O . GLU A 1 279 ? 5.931 3.565 1.046 1.00 70.81 279 GLU A O 1
ATOM 2166 N N . ALA A 1 280 ? 4.876 4.432 2.833 1.00 71.38 280 ALA A N 1
ATOM 2167 C CA . ALA A 1 280 ? 3.529 4.124 2.373 1.00 71.38 280 ALA A CA 1
ATOM 2168 C C . ALA A 1 280 ? 3.202 4.804 1.037 1.00 71.38 280 ALA A C 1
ATOM 2170 O O . ALA A 1 280 ? 2.658 4.167 0.137 1.00 71.38 280 ALA A O 1
ATOM 2171 N N . ARG A 1 281 ? 3.581 6.076 0.861 1.00 72.62 281 ARG A N 1
ATOM 2172 C CA . ARG A 1 281 ? 3.368 6.813 -0.392 1.00 72.62 281 ARG A CA 1
ATOM 2173 C C . ARG A 1 281 ? 4.062 6.143 -1.573 1.00 72.62 281 ARG A C 1
ATOM 2175 O O . ARG A 1 281 ? 3.443 5.934 -2.609 1.00 72.62 281 ARG A O 1
ATOM 2182 N N . PHE A 1 282 ? 5.339 5.805 -1.450 1.00 71.69 282 PHE A N 1
ATOM 2183 C CA . PHE A 1 282 ? 6.072 5.140 -2.531 1.00 71.69 282 PHE A CA 1
ATOM 2184 C C . PHE A 1 282 ? 5.474 3.788 -2.903 1.00 71.69 282 PHE A C 1
ATOM 2186 O O . PHE A 1 282 ? 5.438 3.424 -4.085 1.00 71.69 282 PHE A O 1
ATOM 2193 N N . LYS A 1 283 ? 4.996 3.060 -1.897 1.00 75.25 283 LYS A N 1
ATOM 2194 C CA . LYS A 1 283 ? 4.392 1.748 -2.072 1.00 75.25 283 LYS A CA 1
ATOM 2195 C C . LYS A 1 283 ? 3.035 1.837 -2.763 1.00 75.25 283 LYS A C 1
ATOM 2197 O O . LYS A 1 283 ? 2.810 1.209 -3.801 1.00 75.25 283 LYS A O 1
ATOM 2202 N N . PHE A 1 284 ? 2.153 2.668 -2.224 1.00 75.50 284 PHE A N 1
ATOM 2203 C CA . PHE A 1 284 ? 0.738 2.652 -2.561 1.00 75.50 284 PHE A CA 1
ATOM 2204 C C . PHE A 1 284 ? 0.313 3.735 -3.544 1.00 75.50 284 PHE A C 1
ATOM 2206 O O . PHE A 1 284 ? -0.816 3.662 -4.006 1.00 75.50 284 PHE A O 1
ATOM 2213 N N . ALA A 1 285 ? 1.167 4.696 -3.916 1.00 75.31 285 ALA A N 1
ATOM 2214 C CA . ALA A 1 285 ? 0.785 5.733 -4.871 1.00 75.31 285 ALA A CA 1
ATOM 2215 C C . ALA A 1 285 ? 0.750 5.297 -6.328 1.00 75.31 285 ALA A C 1
ATOM 2217 O O . ALA A 1 285 ? 1.551 4.481 -6.796 1.00 75.31 285 ALA A O 1
ATOM 2218 N N . LYS A 1 286 ? -0.193 5.896 -7.063 1.00 76.31 286 LYS A N 1
ATOM 2219 C CA . LYS A 1 286 ? -0.226 5.870 -8.521 1.00 76.31 286 LYS A CA 1
ATOM 2220 C C . LYS A 1 286 ? 1.052 6.508 -9.029 1.00 76.31 286 LYS A C 1
ATOM 2222 O O . LYS A 1 286 ? 1.384 7.642 -8.687 1.00 76.31 286 LYS A O 1
ATOM 2227 N N . ARG A 1 287 ? 1.773 5.759 -9.853 1.00 77.44 287 ARG A N 1
ATOM 2228 C CA . ARG A 1 287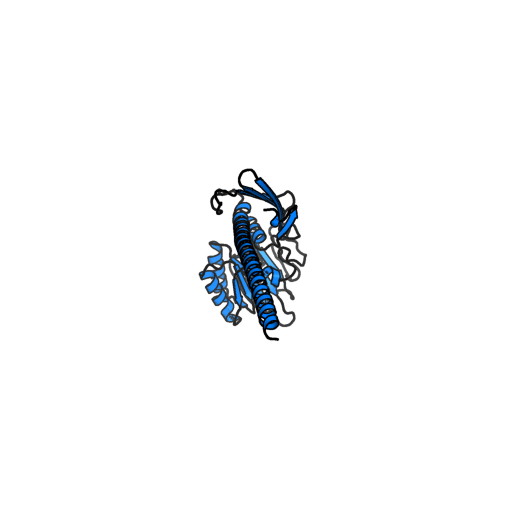 ? 3.004 6.218 -10.487 1.00 77.44 287 ARG A CA 1
ATOM 2229 C C . ARG A 1 287 ? 2.664 6.729 -11.875 1.00 77.44 287 ARG A C 1
ATOM 2231 O O . ARG A 1 287 ? 2.020 6.030 -12.654 1.00 77.44 287 ARG A O 1
ATOM 2238 N N . SER A 1 288 ? 3.101 7.939 -12.185 1.00 79.19 288 SER A N 1
ATOM 2239 C CA . SER A 1 288 ? 2.991 8.517 -13.525 1.00 79.19 288 SER A CA 1
ATOM 2240 C C . SER A 1 288 ? 4.345 9.049 -13.977 1.00 79.19 288 SER A C 1
ATOM 2242 O O . SER A 1 288 ? 5.136 9.512 -13.161 1.00 79.19 288 SER A O 1
ATOM 2244 N N . TRP A 1 289 ? 4.637 8.955 -15.273 1.00 79.94 289 TRP A N 1
ATOM 2245 C CA . TRP A 1 289 ? 5.882 9.463 -15.851 1.00 79.94 289 TRP A CA 1
ATOM 2246 C C . TRP A 1 289 ? 5.622 10.845 -16.446 1.00 79.94 289 TRP A C 1
ATOM 2248 O O . TRP A 1 289 ? 4.737 10.998 -17.286 1.00 79.94 289 TRP A O 1
ATOM 2258 N N . ARG A 1 290 ? 6.354 11.858 -15.976 1.00 78.12 290 ARG A N 1
ATOM 2259 C CA . ARG A 1 290 ? 6.220 13.248 -16.442 1.00 78.12 290 ARG A CA 1
ATOM 2260 C C . ARG A 1 290 ? 7.167 13.572 -17.584 1.00 78.12 290 ARG A C 1
ATOM 2262 O O . ARG A 1 290 ? 6.788 14.287 -18.504 1.00 78.12 290 ARG A O 1
ATOM 2269 N N . VAL A 1 291 ? 8.388 13.057 -17.504 1.00 73.94 291 VAL A N 1
ATOM 2270 C CA . VAL A 1 291 ? 9.434 13.241 -18.511 1.00 73.94 291 VAL A CA 1
ATOM 2271 C C . VAL A 1 291 ? 10.126 11.907 -18.716 1.00 73.94 291 VAL A C 1
ATOM 2273 O O . VAL A 1 291 ? 10.483 11.244 -17.741 1.00 73.94 291 VAL A O 1
ATOM 2276 N N . GLY A 1 292 ? 10.295 11.535 -19.983 1.00 65.38 292 GLY A N 1
ATOM 2277 C CA . GLY A 1 292 ? 10.706 10.193 -20.364 1.00 65.38 292 GLY A CA 1
ATOM 2278 C C . GLY A 1 292 ? 9.638 9.158 -20.027 1.00 65.38 292 GLY A C 1
ATOM 2279 O O . GLY A 1 292 ? 8.507 9.464 -19.639 1.00 65.38 292 GLY A O 1
ATOM 2280 N N . SER A 1 293 ? 9.998 7.901 -20.182 1.00 62.78 293 SER A N 1
ATOM 2281 C CA . SER A 1 293 ? 9.183 6.776 -19.770 1.00 62.78 293 SER A CA 1
ATOM 2282 C C . SER A 1 293 ? 10.070 5.656 -19.265 1.00 62.78 293 SER A C 1
ATOM 2284 O O . SER A 1 293 ? 11.259 5.600 -19.570 1.00 62.78 293 SER A O 1
ATOM 2286 N N . TRP A 1 294 ? 9.467 4.697 -18.564 1.00 59.16 294 TRP A N 1
ATOM 2287 C CA . TRP A 1 294 ? 10.189 3.489 -18.179 1.00 59.16 294 TRP A CA 1
ATOM 2288 C C . TRP A 1 294 ? 10.798 2.747 -19.394 1.00 59.16 294 TRP A C 1
ATOM 2290 O O . TRP A 1 294 ? 11.750 1.999 -19.229 1.00 59.16 294 TRP A O 1
ATOM 2300 N N . ARG A 1 295 ? 10.267 2.969 -20.613 1.00 54.28 295 ARG A N 1
ATOM 2301 C CA . ARG A 1 295 ? 10.749 2.365 -21.871 1.00 54.28 295 ARG A CA 1
ATOM 2302 C C . ARG A 1 295 ? 12.070 2.944 -22.364 1.00 54.28 295 ARG A C 1
ATOM 2304 O O . ARG A 1 295 ? 12.636 2.392 -23.302 1.00 54.28 295 ARG A O 1
ATOM 2311 N N . ASP A 1 296 ? 12.503 4.058 -21.785 1.00 52.19 296 ASP A N 1
ATOM 2312 C CA . ASP A 1 296 ? 13.757 4.705 -22.155 1.00 52.19 296 ASP A CA 1
ATOM 2313 C C . ASP A 1 296 ? 14.952 4.073 -21.403 1.00 52.19 296 ASP A C 1
ATOM 2315 O O . ASP A 1 296 ? 16.103 4.330 -21.769 1.00 52.19 296 ASP A O 1
ATOM 2319 N N . PHE A 1 297 ? 14.683 3.243 -20.379 1.00 51.91 297 PHE A N 1
ATOM 2320 C CA . PHE A 1 297 ? 15.670 2.504 -19.578 1.00 51.91 297 PHE A CA 1
ATOM 2321 C C . PHE A 1 297 ? 15.941 1.086 -20.097 1.00 51.91 297 PHE A C 1
ATOM 2323 O O . PHE A 1 297 ? 14.985 0.393 -20.520 1.00 51.91 297 PHE A O 1
#

Sequence (297 aa):
MNSNKGYVLLMVLTLLFVLGFLALDNARYLANAISSQSYMYQKRARLDWQLESMLNCVAVYLSSMQPPSTDDCPKAPEIQVLIEPLSQRNQFQIQVSKNSVATSAVMQLGEREQDYAMISNIAVSHSYSTTSSLVDPAGLLSFYGYDSIESLQHRWGSVLEVASKPTCGDELLARLQQSQRDVVIKGSCAVSAQQWQQMTNISQLTPVNLLFIGSSFDLSVSSTLQGVLAIWQTESVDMQVNITGSLSIDGGLHLHLLQVIEASEPGWVIRENTQRLQEARFKFAKRSWRVGSWRDF